Protein AF-A0A9P8EX86-F1 (afdb_monomer)

Nearest PDB structures (foldseek):
  3ogm-assembly8_H  TM=5.267E-01  e=5.236E-03  Arabidopsis thaliana
  1qhe-assembly1_A  TM=4.592E-01  e=4.099E+00  Nostoc sp. PCC 7119
  3kxk-assembly1_B  TM=4.222E-01  e=5.838E+00  Saccharolobus solfataricus

Organism: Aureobasidium melanogenum (NCBI:txid46634)

Sequence (356 aa):
MVIAAENRQVTELRRMKGQMQWFMDMLEEQIDFEQSEEPLGLLKEAFHCLKRSKRSVVIAAQSLHVPYAPIGLRKAFDGCEEQPHEVLTEPDMPSVLQLLLDAASSSGCVVQRIEIGVSDASWPSSPQSWLVESIQQERRPSSMHAEEVHLNLQWHAISGHANKLAAQWLPLIIESTTRSLKRFSLSSDCDPDGFRGHLLDNVSFSDWYEGLEEISLARLCLREQQLHHFLKVHRTSLKRLNLTEMTIVGDWDRLISWISRNFELEQFTFERGYVPSNPGWNAKIYRARAWYTTGFQFHSKDEMSQDIELFINSQTAARQAEEKRKRKEIEQQEKDRSSRRSSRLSRTEGRKHYQQ

Secondary structure (DSSP, 8-state):
------HHHHHHHHHHHHHHHHHHHHHHHHHHHHHSSHHHHHHHHHHHHHHHTT--EEEEEE----SSPPTTGGGT-TT-SS-HHHHSPPP-HHHHHHHHHHHHHHHTPPEEEEEEE-----SS----HHHHHHHTSS-------EEEEEEEE----SS-B--HHHHHHHHHHHHHS-S--SEEEEEE---GGG-BS-TTTT---TTS-SS-SEEEEES-EEEHHHHHHHHHHTTTT--EEEEESEEEES-HHHHHHHHHHH---SEEEE--EEEEPPPPTT-S---EEEEESS-EEESSHHHHHHHHHHHHHHHHHHHHHHHHHHHHHHHHHHHHHHHHHHHHHHHHHHHHTT--

Solvent-accessible surface area (backbone atoms only — not comparable to full-atom values): 19547 Å² total; per-residue (Å²): 138,81,82,72,71,53,67,64,60,60,50,50,52,52,50,50,52,52,52,52,50,54,51,51,54,52,50,50,52,49,50,53,45,69,75,41,68,57,61,51,51,54,44,25,51,51,31,39,57,44,38,74,68,74,49,70,40,74,50,75,48,53,70,75,88,55,100,56,72,62,95,78,54,68,75,76,47,79,86,51,94,63,56,71,74,80,78,45,76,79,75,62,58,70,58,54,44,49,49,52,50,52,17,29,44,76,43,68,36,53,35,48,32,40,38,37,35,53,57,80,84,67,79,93,56,75,82,60,68,62,64,62,60,64,60,69,74,77,78,70,58,40,93,40,67,42,46,30,44,38,37,40,39,46,46,94,56,93,70,23,67,56,44,65,63,59,46,58,46,50,61,56,52,46,52,46,40,48,42,72,27,42,31,43,32,43,34,38,60,47,51,60,66,41,31,28,65,49,49,46,81,87,50,88,63,55,80,60,60,46,63,32,29,31,43,37,41,27,28,44,38,43,44,46,68,57,56,50,49,32,51,57,70,26,40,90,41,33,29,34,41,36,40,33,51,29,32,33,55,66,57,65,69,60,50,54,55,46,50,52,76,64,41,66,28,52,28,44,37,36,44,31,34,26,29,65,41,82,53,61,102,80,52,88,51,33,41,35,40,77,65,34,88,64,56,53,73,34,72,31,48,66,54,36,63,64,46,46,62,55,50,52,51,52,43,50,51,51,53,54,52,51,54,54,48,54,51,53,52,52,54,50,52,51,52,53,52,49,54,55,49,53,58,50,52,54,53,57,53,57,56,61,68,74,74,115

Mean predicted aligned error: 13.85 Å

Foldseek 3Di:
DDPCPPVVVVVVVVVVVVLVVVVVVVVVVVVVCVPDCVLLVVLLVVLLVVVVVVDADEAEQAQDPDPDDPPPQVVSCPPPPDDSPVVDDGPLSLVVVLSNLSSNLVNVGAHAEYAYEDEPPDPPDDPPVVSLVVLPPDDAARPHDYAEYHYEHEYPPPAAAADPPCLSVVVSNLRNYDQAYQEYEYEYPGDLQRHQDFNHPPHQQQRRHALHQYYAYYDGEDELVRVVNNVVRNQPRHAYYHAYNYEYADDPLVSLVCCLVRHFHQKYKYAWYWYFDDDDPDDSGGRTDTQQPGIDMDRGSVCSVPCSVVSNVVSVVVVVVVVVVVVVVVVVVVVVVVVVVVVVVVVVVVVVVVPD

Radius of gyration: 28.78 Å; Cα contacts (8 Å, |Δi|>4): 516; chains: 1; bounding box: 66×93×86 Å

Structure (mmCIF, N/CA/C/O backbone):
data_AF-A0A9P8EX86-F1
#
_entry.id   AF-A0A9P8EX86-F1
#
loop_
_atom_site.group_PDB
_atom_site.id
_atom_site.type_symbol
_atom_site.label_atom_id
_atom_site.label_alt_id
_atom_site.label_comp_id
_atom_site.label_asym_id
_atom_site.label_entity_id
_atom_site.label_seq_id
_atom_site.pdbx_PDB_ins_code
_atom_site.Cartn_x
_atom_site.Cartn_y
_atom_site.Cartn_z
_atom_site.occupancy
_atom_site.B_iso_or_equiv
_atom_site.auth_seq_id
_atom_site.auth_comp_id
_atom_site.auth_asym_id
_atom_site.auth_atom_id
_atom_site.pdbx_PDB_model_num
ATOM 1 N N . MET A 1 1 ? 2.038 71.389 18.198 1.00 34.69 1 MET A N 1
ATOM 2 C CA . MET A 1 1 ? 2.144 70.319 17.186 1.00 34.69 1 MET A CA 1
ATOM 3 C C . MET A 1 1 ? 1.480 69.085 17.776 1.00 34.69 1 MET A C 1
ATOM 5 O O . MET A 1 1 ? 2.096 68.377 18.556 1.00 34.69 1 MET A O 1
ATOM 9 N N . VAL A 1 2 ? 0.174 68.938 17.547 1.00 34.31 2 VAL A N 1
ATOM 10 C CA . VAL A 1 2 ? -0.617 67.812 18.061 1.00 34.31 2 VAL A CA 1
ATOM 11 C C . VAL A 1 2 ? -0.500 66.714 17.018 1.00 34.31 2 VAL A C 1
ATOM 13 O O . VAL A 1 2 ? -0.991 66.879 15.905 1.00 34.31 2 VAL A O 1
ATOM 16 N N . ILE A 1 3 ? 0.218 65.642 17.343 1.00 40.91 3 ILE A N 1
ATOM 17 C CA . ILE A 1 3 ? 0.280 64.454 16.494 1.00 40.91 3 ILE A CA 1
ATOM 18 C C . ILE A 1 3 ? -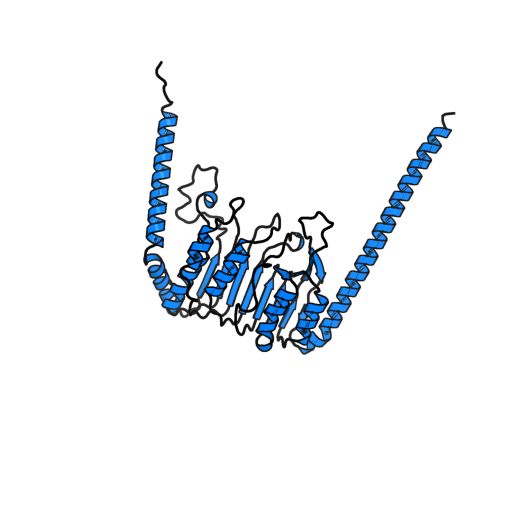1.087 63.788 16.630 1.00 40.91 3 ILE A C 1
ATOM 20 O O . ILE A 1 3 ? -1.341 63.040 17.571 1.00 40.91 3 ILE A O 1
ATOM 24 N N . ALA A 1 4 ? -2.001 64.132 15.726 1.00 44.00 4 ALA A N 1
ATOM 25 C CA . ALA A 1 4 ? -3.178 63.329 15.470 1.00 44.00 4 ALA A CA 1
ATOM 26 C C . ALA A 1 4 ? -2.675 62.011 14.873 1.00 44.00 4 ALA A C 1
ATOM 28 O O . ALA A 1 4 ? -2.553 61.882 13.659 1.00 44.00 4 ALA A O 1
ATOM 29 N N . ALA A 1 5 ? -2.321 61.050 15.730 1.00 48.50 5 ALA A N 1
ATOM 30 C CA . ALA A 1 5 ? -2.348 59.656 15.321 1.00 48.50 5 ALA A CA 1
ATOM 31 C C . ALA A 1 5 ? -3.769 59.432 14.799 1.00 48.50 5 ALA A C 1
ATOM 33 O O . ALA A 1 5 ? -4.734 59.609 15.548 1.00 48.50 5 ALA A O 1
ATOM 34 N N . GLU A 1 6 ? -3.898 59.222 13.489 1.00 54.06 6 GLU A N 1
ATOM 35 C CA . GLU A 1 6 ? -5.185 59.193 12.807 1.00 54.06 6 GLU A CA 1
ATOM 36 C C . GLU A 1 6 ? -6.117 58.254 13.575 1.00 54.06 6 GLU A C 1
ATOM 38 O O . GLU A 1 6 ? -5.803 57.081 13.762 1.00 54.06 6 GLU A O 1
ATOM 43 N N . ASN A 1 7 ? -7.263 58.763 14.047 1.00 58.16 7 ASN A N 1
ATOM 44 C CA . ASN A 1 7 ? -8.264 57.999 14.811 1.00 58.16 7 ASN A CA 1
ATOM 45 C C . ASN A 1 7 ? -8.586 56.635 14.170 1.00 58.16 7 ASN A C 1
ATOM 47 O O . ASN A 1 7 ? -8.964 55.687 14.858 1.00 58.16 7 ASN A O 1
ATOM 51 N N . ARG A 1 8 ? -8.396 56.531 12.852 1.00 55.09 8 ARG A N 1
ATOM 52 C CA . ARG A 1 8 ? -8.483 55.309 12.062 1.00 55.09 8 ARG A CA 1
ATOM 53 C C . ARG A 1 8 ? -7.494 54.223 12.512 1.00 55.09 8 ARG A C 1
ATOM 55 O O . ARG A 1 8 ? -7.943 53.120 12.795 1.00 55.09 8 ARG A O 1
ATOM 62 N N . GLN A 1 9 ? -6.214 54.546 12.705 1.00 65.44 9 GLN A N 1
ATOM 63 C CA . GLN A 1 9 ? -5.188 53.605 13.179 1.00 65.44 9 GLN A CA 1
ATOM 64 C C . GLN A 1 9 ? -5.472 53.115 14.605 1.00 65.44 9 GLN A C 1
ATOM 66 O O . GLN A 1 9 ? -5.340 51.934 14.904 1.00 65.44 9 GLN A O 1
ATOM 71 N N . VAL A 1 10 ? -5.936 54.000 15.494 1.00 71.44 10 VAL A N 1
ATOM 72 C CA . VAL A 1 10 ? -6.311 53.620 16.870 1.00 71.44 10 VAL A CA 1
ATOM 73 C C . VAL A 1 10 ? -7.548 52.715 16.884 1.00 71.44 10 VAL A C 1
ATOM 75 O O . VAL A 1 10 ? -7.641 51.795 17.697 1.00 71.44 10 VAL A O 1
ATOM 78 N N . THR A 1 11 ? -8.500 52.951 15.981 1.00 71.12 11 THR A N 1
ATOM 79 C CA . THR A 1 11 ? -9.708 52.124 15.851 1.00 71.12 11 THR A CA 1
ATOM 80 C C . THR A 1 11 ? -9.381 50.754 15.254 1.00 71.12 11 THR A C 1
ATOM 82 O O . THR A 1 11 ? -9.882 49.742 15.743 1.00 71.12 11 THR A O 1
ATOM 85 N N . GLU A 1 12 ? -8.488 50.701 14.265 1.00 65.06 12 GLU A N 1
ATOM 86 C CA . GLU A 1 12 ? -7.967 49.455 13.691 1.00 65.06 12 GLU A CA 1
ATOM 87 C C . GLU A 1 12 ? -7.188 48.637 14.730 1.00 65.06 12 GLU A C 1
ATOM 89 O O . GLU A 1 12 ? -7.462 47.449 14.889 1.00 65.06 12 GLU A O 1
ATOM 94 N N . LEU A 1 13 ? -6.326 49.271 15.534 1.00 70.38 13 LEU A N 1
ATOM 95 C CA . LEU A 1 13 ? -5.613 48.606 16.633 1.00 70.38 13 LEU A CA 1
ATOM 96 C C . LEU A 1 13 ? -6.562 48.035 17.697 1.00 70.38 13 LEU A C 1
ATOM 98 O O . LEU A 1 13 ? -6.340 46.934 18.198 1.00 70.38 13 LEU A O 1
ATOM 102 N N . ARG A 1 14 ? -7.649 48.743 18.039 1.00 72.88 14 ARG A N 1
ATOM 103 C CA . ARG A 1 14 ? -8.674 48.203 18.952 1.00 72.88 14 ARG A CA 1
ATOM 104 C C . ARG A 1 14 ? -9.416 47.018 18.345 1.00 72.88 14 ARG A C 1
ATOM 106 O O . ARG A 1 14 ? -9.694 46.064 19.067 1.00 72.88 14 ARG A O 1
ATOM 113 N N . ARG A 1 15 ? -9.721 47.065 17.044 1.00 69.19 15 ARG A N 1
ATOM 114 C CA . ARG A 1 15 ? -10.353 45.950 16.328 1.00 69.19 15 ARG A CA 1
ATOM 115 C C . ARG A 1 15 ? -9.448 44.721 16.334 1.00 69.19 15 ARG A C 1
ATOM 117 O O . ARG A 1 15 ? -9.904 43.654 16.723 1.00 69.19 15 ARG A O 1
ATOM 124 N N . MET A 1 16 ? -8.171 44.895 15.990 1.00 62.78 16 MET A N 1
ATOM 125 C CA . MET A 1 16 ? -7.169 43.828 16.036 1.00 62.78 16 MET A CA 1
ATOM 126 C C . MET A 1 16 ? -7.043 43.232 17.438 1.00 62.78 16 MET A C 1
ATOM 128 O O . MET A 1 16 ? -7.088 42.018 17.582 1.00 62.78 16 MET A O 1
ATOM 132 N N . LYS A 1 17 ? -6.972 44.067 18.485 1.00 70.25 17 LYS A N 1
ATOM 133 C CA . LYS A 1 17 ? -6.947 43.583 19.874 1.00 70.25 17 LYS A CA 1
ATOM 134 C C . LYS A 1 17 ? -8.180 42.736 20.210 1.00 70.25 17 LYS A C 1
ATOM 136 O O . LYS A 1 17 ? -8.041 41.706 20.856 1.00 70.25 17 LYS A O 1
ATOM 141 N N . GLY A 1 18 ? -9.370 43.161 19.782 1.00 68.69 18 GLY A N 1
ATOM 142 C CA . GLY A 1 18 ? -10.602 42.393 19.983 1.00 68.69 18 GLY A CA 1
ATOM 143 C C . GLY A 1 18 ? -10.590 41.046 19.255 1.00 68.69 18 GLY A C 1
ATOM 144 O O . GLY A 1 18 ? -10.994 40.045 19.832 1.00 68.69 18 GLY A O 1
ATOM 145 N N . GLN A 1 19 ? -10.074 41.009 18.024 1.00 62.56 19 GLN A N 1
ATOM 146 C CA . GLN A 1 19 ? -9.916 39.771 17.253 1.00 62.56 19 GLN A CA 1
ATOM 147 C C . GLN A 1 19 ? -8.898 38.821 17.897 1.00 62.56 19 GLN A C 1
ATOM 149 O O . GLN A 1 19 ? -9.169 37.631 18.003 1.00 62.56 19 GLN A O 1
ATOM 154 N N . MET A 1 20 ? -7.765 39.347 18.375 1.00 66.31 20 MET A N 1
ATOM 155 C CA . MET A 1 20 ? -6.757 38.555 19.087 1.00 66.31 20 MET A CA 1
ATOM 156 C C . MET A 1 20 ? -7.309 37.984 20.392 1.00 66.31 20 MET A C 1
ATOM 158 O O . MET A 1 20 ? -7.093 36.812 20.660 1.00 66.31 20 MET A O 1
ATOM 162 N N . GLN A 1 21 ? -8.042 38.779 21.181 1.00 69.31 21 GLN A N 1
ATOM 163 C CA . GLN A 1 21 ? -8.649 38.285 22.420 1.00 69.31 21 GLN A CA 1
ATOM 164 C C . GLN A 1 21 ? -9.650 37.165 22.136 1.00 69.31 21 GLN A C 1
ATOM 166 O O . GLN A 1 21 ? -9.554 36.111 22.739 1.00 69.31 21 GLN A O 1
ATOM 171 N N . TRP A 1 22 ? -10.545 37.354 21.165 1.00 69.12 22 TRP A N 1
ATOM 172 C CA . TRP A 1 22 ? -11.502 36.317 20.782 1.00 69.12 22 TRP A CA 1
ATOM 173 C C . TRP A 1 22 ? -10.816 35.027 20.301 1.00 69.12 22 TRP A C 1
ATOM 175 O O . TRP A 1 22 ? -11.281 33.932 20.601 1.00 69.12 22 TRP A O 1
ATOM 185 N N . PHE A 1 23 ? -9.703 35.145 19.570 1.00 62.38 23 PHE A N 1
ATOM 186 C CA . PHE A 1 23 ? -8.916 33.987 19.147 1.00 62.38 23 PHE A CA 1
ATOM 187 C C . PHE A 1 23 ? -8.269 33.268 20.338 1.00 62.38 23 PHE A C 1
ATOM 189 O O . PHE A 1 23 ? -8.285 32.044 20.378 1.00 62.38 23 PHE A O 1
ATOM 196 N N . MET A 1 24 ? -7.745 34.016 21.315 1.00 68.06 24 MET A N 1
ATOM 197 C CA . MET A 1 24 ? -7.226 33.446 22.562 1.00 68.06 24 MET A CA 1
ATOM 198 C C . MET A 1 24 ? -8.323 32.727 23.347 1.00 68.06 24 MET A C 1
ATOM 200 O O . MET A 1 24 ? -8.109 31.590 23.742 1.00 68.06 24 MET A O 1
ATOM 204 N N . ASP A 1 25 ? -9.501 33.339 23.492 1.00 68.38 25 ASP A N 1
ATOM 205 C CA . ASP A 1 25 ? -10.637 32.735 24.199 1.00 68.38 25 ASP A CA 1
ATOM 206 C C . ASP A 1 25 ? -11.074 31.421 23.513 1.00 68.38 25 ASP A C 1
ATOM 208 O O . ASP A 1 25 ? -11.293 30.412 24.175 1.00 68.38 25 ASP A O 1
ATOM 212 N N . MET A 1 26 ? -11.132 31.392 22.173 1.00 67.06 26 MET A N 1
ATOM 213 C CA . MET A 1 26 ? -11.416 30.163 21.415 1.00 67.06 26 MET A CA 1
ATOM 214 C C . MET A 1 26 ? -10.337 29.086 21.584 1.00 67.06 26 MET A C 1
ATOM 216 O O . MET A 1 26 ? -10.667 27.904 21.654 1.00 67.06 26 MET A O 1
ATOM 220 N N . LEU A 1 27 ? -9.056 29.467 21.600 1.00 63.19 27 LEU A N 1
ATOM 221 C CA . LEU A 1 27 ? -7.963 28.521 21.833 1.00 63.19 27 LEU A CA 1
ATOM 222 C C . LEU A 1 27 ? -8.024 27.946 23.248 1.00 63.19 27 LEU A C 1
ATOM 224 O O . LEU A 1 27 ? -7.809 26.752 23.414 1.00 63.19 27 LEU A O 1
ATOM 228 N N . GLU A 1 28 ? -8.329 28.772 24.247 1.00 69.25 28 GLU A N 1
ATOM 229 C CA . GLU A 1 28 ? -8.531 28.334 25.628 1.00 69.25 28 GLU A CA 1
ATOM 230 C C . GLU A 1 28 ? -9.708 27.356 25.724 1.00 69.25 28 GLU A C 1
ATOM 232 O O . GLU A 1 28 ? -9.526 26.263 26.247 1.00 69.25 28 GLU A O 1
ATOM 237 N N . GLU A 1 29 ? -10.864 27.668 25.123 1.00 69.38 29 GLU A N 1
ATOM 238 C CA . GLU A 1 29 ? -12.006 26.740 25.064 1.00 69.38 29 GLU A CA 1
ATOM 239 C C . GLU A 1 29 ? -11.649 25.417 24.371 1.00 69.38 29 GLU A C 1
ATOM 241 O O . GLU A 1 29 ? -12.061 24.348 24.823 1.00 69.38 29 GLU A O 1
ATOM 246 N N . GLN A 1 30 ? -10.875 25.463 23.281 1.00 64.56 30 GLN A N 1
ATOM 247 C CA . GLN A 1 30 ? -10.435 24.256 22.585 1.00 64.56 30 GLN A CA 1
ATOM 248 C C . GLN A 1 30 ? -9.471 23.428 23.443 1.00 64.56 30 GLN A C 1
ATOM 250 O O . GLN A 1 30 ? -9.631 22.211 23.518 1.00 64.56 30 GLN A O 1
ATOM 255 N N . ILE A 1 31 ? -8.508 24.066 24.110 1.00 66.00 31 ILE A N 1
ATOM 256 C CA . ILE A 1 31 ?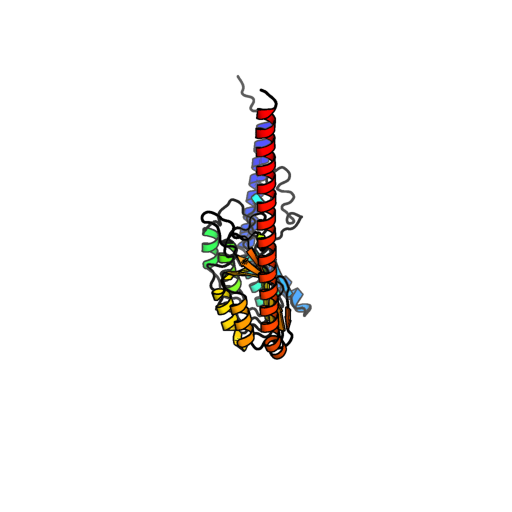 -7.569 23.397 25.018 1.00 66.00 31 ILE A CA 1
ATOM 257 C C . ILE A 1 31 ? -8.325 22.774 26.194 1.00 66.00 31 ILE A C 1
ATOM 259 O O . ILE A 1 31 ? -8.088 21.613 26.518 1.00 66.00 31 ILE A O 1
ATOM 263 N N . ASP A 1 32 ? -9.257 23.507 26.801 1.00 71.38 32 ASP A N 1
ATOM 264 C CA . ASP A 1 32 ? -10.082 23.019 27.905 1.00 71.38 32 ASP A CA 1
ATOM 265 C C . ASP A 1 32 ? -10.932 21.822 27.464 1.00 71.38 32 ASP A C 1
ATOM 267 O O . ASP A 1 32 ? -11.013 20.815 28.171 1.00 71.38 32 ASP A O 1
ATOM 271 N N . PHE A 1 33 ? -11.522 21.891 26.267 1.00 70.44 33 PHE A N 1
ATOM 272 C CA . PHE A 1 33 ? -12.285 20.789 25.693 1.00 70.44 33 PHE A CA 1
ATOM 273 C C . PHE A 1 33 ? -11.402 19.562 25.433 1.00 70.44 33 PHE A C 1
ATOM 275 O O . PHE A 1 33 ? -11.772 18.460 25.837 1.00 70.44 33 PHE A O 1
ATOM 282 N N . GLU A 1 34 ? -10.226 19.736 24.823 1.00 65.06 34 GLU A N 1
ATOM 283 C CA . GLU A 1 34 ? -9.260 18.662 24.543 1.00 65.06 34 GLU A CA 1
ATOM 284 C C . GLU A 1 34 ? -8.682 18.023 25.816 1.00 65.06 34 GLU A C 1
ATOM 286 O O . GLU A 1 34 ? -8.453 16.814 25.841 1.00 65.06 34 GLU A O 1
ATOM 291 N N . GLN A 1 35 ? -8.472 18.807 26.878 1.00 68.56 35 GLN A N 1
ATOM 292 C CA . GLN A 1 35 ? -7.986 18.322 28.176 1.00 68.56 35 GLN A CA 1
ATOM 293 C C . GLN A 1 35 ? -9.086 17.688 29.040 1.00 68.56 35 GLN A C 1
ATOM 295 O O . GLN A 1 35 ? -8.785 16.998 30.017 1.00 68.56 35 GLN A O 1
ATOM 300 N N . SER A 1 36 ? -10.358 17.912 28.709 1.00 77.56 36 SER A N 1
ATOM 301 C CA . SER A 1 36 ? -11.488 17.304 29.411 1.00 77.56 36 SER A CA 1
ATOM 302 C C . SER A 1 36 ? -11.755 15.859 28.953 1.00 77.56 36 SER A C 1
ATOM 304 O O . SER A 1 36 ? -11.333 15.424 27.885 1.00 77.56 36 SER A O 1
ATOM 306 N N . GLU A 1 37 ? -12.531 15.092 29.731 1.00 79.56 37 GLU A N 1
ATOM 307 C CA . GLU A 1 37 ? -13.037 13.777 29.286 1.00 79.56 37 GLU A CA 1
ATOM 308 C C . GLU A 1 37 ? -14.267 13.881 28.357 1.00 79.56 37 GLU A C 1
ATOM 310 O O . GLU A 1 37 ? -14.779 12.864 27.871 1.00 79.56 37 GLU A O 1
ATOM 315 N N . GLU A 1 38 ? -14.762 15.095 28.099 1.00 83.50 38 GLU A N 1
ATOM 316 C CA . GLU A 1 38 ? -15.985 15.342 27.333 1.00 83.50 38 GLU A CA 1
ATOM 317 C C . GLU A 1 38 ? -15.915 14.834 25.877 1.00 83.50 38 GLU A C 1
ATOM 319 O O . GLU A 1 38 ? -16.853 14.138 25.463 1.00 83.50 38 GLU A O 1
ATOM 324 N N . PRO A 1 39 ? -14.820 15.040 25.109 1.00 79.62 39 PRO A N 1
ATOM 325 C CA . PRO A 1 39 ? -14.703 14.526 23.744 1.00 79.62 39 PRO A CA 1
ATOM 326 C C . PRO A 1 39 ? -14.830 13.001 23.690 1.00 79.62 39 PRO A C 1
ATOM 328 O O . PRO A 1 39 ? -15.557 12.448 22.859 1.00 79.62 39 PRO A O 1
ATOM 331 N N . LEU A 1 40 ? -14.160 12.306 24.615 1.00 81.31 40 LEU A N 1
ATOM 332 C CA . LEU A 1 40 ? -14.219 10.851 24.712 1.00 81.31 40 LEU A CA 1
ATOM 333 C C . LEU A 1 40 ? -15.631 10.379 25.085 1.00 81.31 40 LEU A C 1
ATOM 335 O O . LEU A 1 40 ? -16.106 9.378 24.543 1.00 81.31 40 LEU A O 1
ATOM 339 N N . GLY A 1 41 ? -16.307 11.084 25.997 1.00 86.12 41 GLY A N 1
ATOM 340 C CA . GLY A 1 41 ? -17.688 10.803 26.395 1.00 86.12 41 GLY A CA 1
ATOM 341 C C . GLY A 1 41 ? -18.666 10.890 25.222 1.00 86.12 41 GLY A C 1
ATOM 342 O O . GLY A 1 41 ? -19.403 9.934 24.961 1.00 86.12 41 GLY A O 1
ATOM 343 N N . LEU A 1 42 ? -18.609 11.986 24.463 1.00 87.75 42 LEU A N 1
ATOM 344 C CA . LEU A 1 42 ? -19.450 12.207 23.283 1.00 87.75 42 LEU A CA 1
ATOM 345 C C . LEU A 1 42 ? -19.195 11.158 22.193 1.00 87.75 42 LEU A C 1
ATOM 347 O O . LEU A 1 42 ? -20.137 10.598 21.624 1.00 87.75 42 LEU A O 1
ATOM 351 N N . LEU A 1 43 ? -17.927 10.826 21.929 1.00 88.75 43 LEU A N 1
ATOM 352 C CA . LEU A 1 43 ? -17.578 9.789 20.957 1.00 88.75 43 LEU A CA 1
ATOM 353 C C . LEU A 1 43 ? -18.064 8.406 21.401 1.00 88.75 43 LEU A C 1
ATOM 355 O O . LEU A 1 43 ? -18.611 7.662 20.585 1.00 88.75 43 LEU A O 1
ATOM 359 N N . LYS A 1 44 ? -17.931 8.055 22.686 1.00 88.06 44 LYS A N 1
ATOM 360 C CA . LYS A 1 44 ? -18.471 6.797 23.231 1.00 88.06 44 LYS A CA 1
ATOM 361 C C . LYS A 1 44 ? -19.983 6.703 23.037 1.00 88.06 44 LYS A C 1
ATOM 363 O O . LYS A 1 44 ? -20.481 5.642 22.657 1.00 88.06 44 LYS A O 1
ATOM 368 N N . GLU A 1 45 ? -20.716 7.793 23.255 1.00 89.38 45 GLU A N 1
ATOM 369 C CA . GLU A 1 45 ? -22.160 7.829 23.020 1.00 89.38 45 GLU A CA 1
ATOM 370 C C . GLU A 1 45 ? -22.500 7.651 21.532 1.00 89.38 45 GLU A C 1
ATOM 372 O O . GLU A 1 45 ? -23.366 6.838 21.180 1.00 89.38 45 GLU A O 1
ATOM 377 N N . ALA A 1 46 ? -21.764 8.324 20.643 1.00 88.56 46 ALA A N 1
ATOM 378 C CA . ALA A 1 46 ? -21.914 8.167 19.199 1.00 88.56 46 ALA A CA 1
ATOM 379 C C . ALA A 1 46 ? -21.661 6.713 18.752 1.00 88.56 46 ALA A C 1
ATOM 381 O O . ALA A 1 46 ? -22.500 6.116 18.069 1.00 88.56 46 ALA A O 1
ATOM 382 N N . PHE A 1 47 ? -20.562 6.092 19.195 1.00 88.19 47 PHE A N 1
ATOM 383 C CA . PHE A 1 47 ? -20.260 4.687 18.897 1.00 88.19 47 PHE A CA 1
ATOM 384 C C . PHE A 1 47 ? -21.268 3.717 19.527 1.00 88.19 47 PHE A C 1
ATOM 386 O O . PHE A 1 47 ? -21.597 2.700 18.915 1.00 88.19 47 PHE A O 1
ATOM 393 N N . HIS A 1 48 ? -21.830 4.024 20.699 1.00 88.00 48 HIS A N 1
ATOM 394 C CA . HIS A 1 48 ? -22.936 3.253 21.277 1.00 88.00 48 HIS A CA 1
ATOM 395 C C . HIS A 1 48 ? -24.189 3.293 20.398 1.00 88.00 48 HIS A C 1
ATOM 397 O O . HIS A 1 48 ? -24.823 2.256 20.168 1.00 88.00 48 HIS A O 1
ATOM 403 N N . CYS A 1 49 ? -24.542 4.467 19.875 1.00 86.38 49 CYS A N 1
ATOM 404 C CA . CYS A 1 49 ? -25.646 4.615 18.931 1.00 86.38 49 CYS A CA 1
ATOM 405 C C . CYS A 1 49 ? -25.393 3.820 17.640 1.00 86.38 49 CYS A C 1
ATOM 407 O O . CYS A 1 49 ? -26.280 3.094 17.182 1.00 86.38 49 CYS A O 1
ATOM 409 N N . LEU A 1 50 ? -24.170 3.866 17.103 1.00 85.62 50 LEU A N 1
ATOM 410 C CA . LEU A 1 50 ? -23.781 3.084 15.925 1.00 85.62 50 LEU A CA 1
ATOM 411 C C . LEU A 1 50 ? -23.831 1.575 16.198 1.00 85.62 50 LEU A C 1
ATOM 413 O O . LEU A 1 50 ? -24.402 0.828 15.404 1.00 85.62 50 LEU A O 1
ATOM 417 N N . LYS A 1 51 ? -23.360 1.113 17.357 1.00 84.25 51 LYS A N 1
ATOM 418 C CA . LYS A 1 51 ? -23.449 -0.297 17.762 1.00 84.25 51 LYS A CA 1
ATOM 419 C C . LYS A 1 51 ? -24.889 -0.803 17.818 1.00 84.25 51 LYS A C 1
ATOM 421 O O . LYS A 1 51 ? -25.161 -1.918 17.373 1.00 84.25 51 LYS A O 1
ATOM 426 N N . ARG A 1 52 ? -25.836 0.003 18.322 1.00 85.19 52 ARG A N 1
ATOM 427 C CA . ARG A 1 52 ? -27.271 -0.357 18.349 1.00 85.19 52 ARG A CA 1
ATOM 428 C C . ARG A 1 52 ? -27.826 -0.631 16.950 1.00 85.19 52 ARG A C 1
ATOM 430 O O . ARG A 1 52 ? -28.727 -1.455 16.812 1.00 85.19 52 ARG A O 1
ATOM 437 N N . SER A 1 53 ? -27.255 -0.010 15.917 1.00 80.94 53 SER A N 1
ATOM 438 C CA . SER A 1 53 ? -27.625 -0.265 14.521 1.00 80.94 53 SER A CA 1
ATOM 439 C C . SER A 1 53 ? -27.109 -1.607 13.967 1.00 80.94 53 SER A C 1
ATOM 441 O O . SER A 1 53 ? -27.468 -1.973 12.849 1.00 80.94 53 SER A O 1
ATOM 443 N N . LYS A 1 54 ? -26.300 -2.359 14.739 1.00 74.56 54 LYS A N 1
ATOM 444 C CA . LYS A 1 54 ? -25.638 -3.627 14.361 1.00 74.56 54 LYS A CA 1
ATOM 445 C C . LYS A 1 54 ? -24.759 -3.538 13.108 1.00 74.56 54 LYS A C 1
ATOM 447 O O . LYS A 1 54 ? -24.478 -4.558 12.481 1.00 74.56 54 LYS A O 1
ATOM 452 N N . ARG A 1 55 ? -24.335 -2.336 12.726 1.00 74.44 55 ARG A N 1
ATOM 453 C CA . ARG A 1 55 ? -23.422 -2.121 11.602 1.00 74.44 55 ARG A CA 1
ATOM 454 C C . ARG A 1 55 ? -21.990 -2.044 12.108 1.00 74.44 55 ARG A C 1
ATOM 456 O O . ARG A 1 55 ? -21.743 -1.542 13.204 1.00 74.44 55 ARG A O 1
ATOM 463 N N . SER A 1 56 ? -21.065 -2.541 11.299 1.00 79.31 56 SER A N 1
ATOM 464 C CA . SER A 1 56 ? -19.654 -2.218 11.450 1.00 79.31 56 SER A CA 1
ATOM 465 C C . SER A 1 56 ? -19.426 -0.735 11.175 1.00 79.31 56 SER A C 1
ATOM 467 O O . SER A 1 56 ? -20.158 -0.113 10.399 1.00 79.31 56 SER A O 1
ATOM 469 N N . VAL A 1 57 ? -18.405 -0.172 11.813 1.00 82.00 57 VAL A N 1
ATOM 470 C CA . VAL A 1 57 ? -18.024 1.229 11.621 1.00 82.00 57 VAL A CA 1
ATOM 471 C C . VAL A 1 57 ? -16.701 1.304 10.873 1.00 82.00 57 VAL A C 1
ATOM 473 O O . VAL A 1 57 ? -15.832 0.439 11.019 1.00 82.00 57 VAL A O 1
ATOM 476 N N . VAL A 1 58 ? -16.580 2.342 10.051 1.00 79.12 58 VAL A N 1
ATOM 477 C CA . VAL A 1 58 ? -15.328 2.761 9.428 1.00 79.12 58 VAL A CA 1
ATOM 478 C C . VAL A 1 58 ? -14.843 3.989 10.181 1.00 79.12 58 VAL A C 1
ATOM 480 O O . VAL A 1 58 ? -15.593 4.953 10.330 1.00 79.12 58 VAL A O 1
ATOM 483 N N . ILE A 1 59 ? -13.613 3.935 10.676 1.00 77.12 59 ILE A N 1
ATOM 484 C CA . ILE A 1 59 ? -12.956 5.078 11.306 1.00 77.12 59 ILE A CA 1
ATOM 485 C C . ILE A 1 59 ? -12.056 5.702 10.254 1.00 77.12 59 ILE A C 1
ATOM 487 O O . ILE A 1 59 ? -11.154 5.037 9.760 1.00 77.12 59 ILE A O 1
ATOM 491 N N . ALA A 1 60 ? -12.297 6.962 9.913 1.00 71.75 60 ALA A N 1
ATOM 492 C CA . ALA A 1 60 ? -11.440 7.709 9.009 1.00 71.75 60 ALA A CA 1
ATOM 493 C C . ALA A 1 60 ? -10.802 8.875 9.765 1.00 71.75 60 ALA A C 1
ATOM 495 O O . ALA A 1 60 ? -11.506 9.714 10.322 1.00 71.75 60 ALA A O 1
ATOM 496 N N . ALA A 1 61 ? -9.476 8.918 9.771 1.00 67.44 61 ALA A N 1
ATOM 497 C CA . ALA A 1 61 ? -8.683 10.011 10.300 1.00 67.44 61 ALA A CA 1
ATOM 498 C C . ALA A 1 61 ? -7.839 10.552 9.141 1.00 67.44 61 ALA A C 1
ATOM 500 O O . ALA A 1 61 ? -6.785 10.014 8.818 1.00 67.44 61 ALA A O 1
ATOM 501 N N . GLN A 1 62 ? -8.313 11.606 8.479 1.00 61.50 62 GLN A N 1
ATOM 502 C CA . GLN A 1 62 ? -7.633 12.204 7.330 1.00 61.50 62 GLN A CA 1
ATOM 503 C C . GLN A 1 62 ? -7.400 13.693 7.585 1.00 61.50 62 GLN A C 1
ATOM 505 O O . GLN A 1 62 ? -8.293 14.363 8.107 1.00 61.50 62 GLN A O 1
ATOM 510 N N . SER A 1 63 ? -6.233 14.211 7.180 1.00 52.16 63 SER A N 1
ATOM 511 C CA . SER A 1 63 ? -6.062 15.658 7.015 1.00 52.16 63 SER A CA 1
ATOM 512 C C . SER A 1 63 ? -7.042 16.112 5.935 1.00 52.16 63 SER A C 1
ATOM 514 O O . SER A 1 63 ? -6.923 15.801 4.749 1.00 52.16 63 SER A O 1
ATOM 516 N N . LEU A 1 64 ? -8.121 16.718 6.402 1.00 46.78 64 LEU A N 1
ATOM 517 C CA . LEU A 1 64 ? -9.300 17.057 5.635 1.00 46.78 64 LEU A CA 1
ATOM 518 C C . LEU A 1 64 ? -8.921 18.198 4.677 1.00 46.78 64 LEU A C 1
ATOM 520 O O . LEU A 1 64 ? -8.967 19.368 5.046 1.00 46.78 64 LEU A O 1
ATOM 524 N N . HIS A 1 65 ? -8.579 17.879 3.425 1.00 43.50 65 HIS A N 1
ATOM 525 C CA . HIS A 1 65 ? -8.572 18.859 2.331 1.00 43.50 65 HIS A CA 1
ATOM 526 C C . HIS A 1 65 ? -10.027 19.183 1.955 1.00 43.50 65 HIS A C 1
ATOM 528 O O . HIS A 1 65 ? -10.516 18.891 0.863 1.00 43.50 65 HIS A O 1
ATOM 534 N N . VAL A 1 66 ? -10.785 19.711 2.918 1.00 34.50 66 VAL A N 1
ATOM 535 C CA . VAL A 1 66 ? -12.152 20.156 2.670 1.00 34.50 66 VAL A CA 1
ATOM 536 C C . VAL A 1 66 ? -12.067 21.480 1.918 1.00 34.50 66 VAL A C 1
ATOM 538 O O . VAL A 1 66 ? -11.411 22.405 2.395 1.00 34.50 66 VAL A O 1
ATOM 541 N N . PRO A 1 67 ? -12.804 21.651 0.808 1.00 33.69 67 PRO A N 1
ATOM 542 C CA . PRO A 1 67 ? -12.974 22.956 0.163 1.00 33.69 67 PRO A CA 1
ATOM 543 C C . PRO A 1 67 ? -13.734 23.975 1.040 1.00 33.69 67 PRO A C 1
ATOM 545 O O . PRO A 1 67 ? -14.021 25.087 0.598 1.00 33.69 67 PRO A O 1
ATOM 548 N N . TYR A 1 68 ? -14.085 23.607 2.276 1.00 34.75 68 TYR A N 1
ATOM 549 C CA . TYR A 1 68 ? -14.822 24.418 3.231 1.00 34.75 68 TYR A CA 1
ATOM 550 C C . TYR A 1 68 ? -14.102 24.401 4.580 1.00 34.75 68 TYR A C 1
ATOM 552 O O . TYR A 1 68 ? -13.884 23.340 5.155 1.00 34.75 68 TYR A O 1
ATOM 560 N N . ALA A 1 69 ? -13.773 25.581 5.109 1.00 35.19 69 ALA A N 1
ATOM 561 C CA . ALA A 1 69 ? -13.242 25.703 6.463 1.00 35.19 69 ALA A CA 1
ATOM 562 C C . ALA A 1 69 ? -14.177 24.999 7.473 1.00 35.19 69 ALA A C 1
ATOM 564 O O . ALA A 1 69 ? -15.403 25.122 7.325 1.00 35.19 69 ALA A O 1
ATOM 565 N N . PRO A 1 70 ? -13.638 24.300 8.492 1.00 39.19 70 PRO A N 1
ATOM 566 C CA . PRO A 1 70 ? -14.439 23.721 9.564 1.00 39.19 70 PRO A C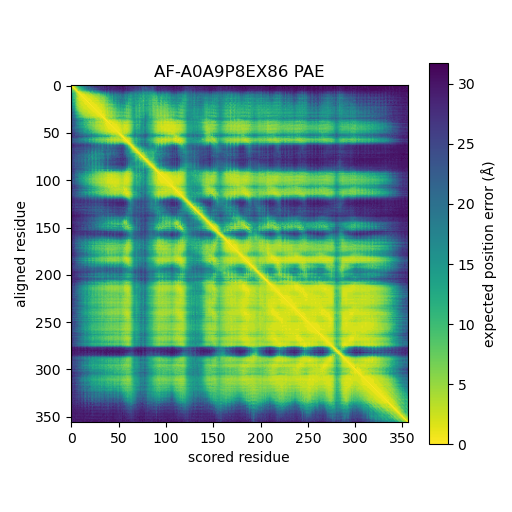A 1
ATOM 567 C C . PRO A 1 70 ? -15.443 24.736 10.124 1.00 39.19 70 PRO A C 1
ATOM 569 O O . PRO A 1 70 ? -15.171 25.941 10.211 1.00 39.19 70 PRO A O 1
ATOM 572 N N . ILE A 1 71 ? -16.635 24.250 10.474 1.00 32.72 71 ILE A N 1
ATOM 573 C CA . ILE A 1 71 ? -17.713 25.075 11.028 1.00 32.72 71 ILE A CA 1
ATOM 574 C C . ILE A 1 71 ? -17.188 25.755 12.303 1.00 32.72 71 ILE A C 1
ATOM 576 O O . ILE A 1 71 ? -16.814 25.076 13.247 1.00 32.72 71 ILE A O 1
ATOM 580 N N . GLY A 1 72 ? -17.133 27.092 12.296 1.00 34.69 72 GLY A N 1
ATOM 581 C CA . GLY A 1 72 ? -16.561 27.918 13.374 1.00 34.69 72 GLY A CA 1
ATOM 582 C C . GLY A 1 72 ? -15.436 28.846 12.901 1.00 34.69 72 GLY A C 1
ATOM 583 O O . GLY A 1 72 ? -15.401 30.014 13.275 1.00 34.69 72 GLY A O 1
ATOM 584 N N . LEU A 1 73 ? -14.597 28.393 11.965 1.00 38.03 73 LEU A N 1
ATOM 585 C CA . LEU A 1 73 ? -13.395 29.123 11.525 1.00 38.03 73 LEU A CA 1
ATOM 586 C C . LEU A 1 73 ? -13.650 30.146 10.420 1.00 38.03 73 LEU A C 1
ATOM 588 O O . LEU A 1 73 ? -12.932 31.133 10.280 1.00 38.03 73 LEU A O 1
ATOM 592 N N . ARG A 1 74 ? -14.727 29.957 9.657 1.00 35.38 74 ARG A N 1
ATOM 593 C CA . ARG A 1 74 ? -15.084 30.816 8.521 1.00 35.38 74 ARG A CA 1
ATOM 594 C C . ARG A 1 74 ? -15.365 32.276 8.909 1.00 35.38 74 ARG A C 1
ATOM 596 O O . ARG A 1 74 ? -15.263 33.143 8.057 1.00 35.38 74 ARG A O 1
ATOM 603 N N . LYS A 1 75 ? -15.718 32.555 10.172 1.00 39.47 75 LYS A N 1
ATOM 604 C CA . LYS A 1 75 ? -15.960 33.925 10.667 1.00 39.47 75 LYS A CA 1
ATOM 605 C C . LYS A 1 75 ? -14.701 34.621 11.199 1.00 39.47 75 LYS A C 1
ATOM 607 O O . LYS A 1 75 ? -14.688 35.844 11.259 1.00 39.47 75 LYS A O 1
ATOM 612 N N . ALA A 1 76 ? -13.677 33.863 11.592 1.00 42.03 76 ALA A N 1
ATOM 613 C CA . ALA A 1 76 ? -12.472 34.381 12.242 1.00 42.03 76 ALA A CA 1
ATOM 614 C C . ALA A 1 76 ? -11.533 35.112 11.270 1.00 42.03 76 ALA A C 1
ATOM 616 O O . ALA A 1 76 ? -10.908 36.106 11.631 1.00 42.03 76 ALA A O 1
ATOM 617 N N . PHE A 1 77 ? -11.462 34.616 10.033 1.00 45.31 77 PHE A N 1
ATOM 618 C CA . PHE A 1 77 ? -10.439 34.995 9.056 1.00 45.31 77 PHE A CA 1
ATOM 619 C C . PHE A 1 77 ? -10.956 35.849 7.895 1.00 45.31 77 PHE A C 1
ATOM 621 O O . PHE A 1 77 ? -10.213 36.087 6.945 1.00 45.31 77 PHE A O 1
ATOM 628 N N . ASP A 1 78 ? -12.193 36.353 7.958 1.00 41.53 78 ASP A N 1
ATOM 629 C CA . ASP A 1 78 ? -12.664 37.361 7.001 1.00 41.53 78 ASP A CA 1
ATOM 630 C C . ASP A 1 78 ? -11.808 38.640 7.158 1.00 41.53 78 ASP A C 1
ATOM 632 O O . ASP A 1 78 ? -12.049 39.482 8.026 1.00 41.53 78 ASP A O 1
ATOM 636 N N . GLY A 1 79 ? -10.763 38.758 6.331 1.00 44.25 79 GLY A N 1
ATOM 637 C CA . GLY A 1 79 ? -9.821 39.883 6.301 1.00 44.25 79 GLY A CA 1
ATOM 638 C C . GLY A 1 79 ? -8.345 39.550 6.558 1.00 44.25 79 GLY A C 1
ATOM 639 O O . GLY A 1 79 ? -7.540 40.479 6.532 1.00 44.25 79 GLY A O 1
ATOM 640 N N . CYS A 1 80 ? -7.974 38.286 6.792 1.00 40.50 80 CYS A N 1
ATOM 641 C CA . CYS A 1 80 ? -6.574 37.843 6.713 1.00 40.50 80 CYS A CA 1
ATOM 642 C C . CYS A 1 80 ? -6.244 37.443 5.267 1.00 40.50 80 CYS A C 1
ATOM 644 O O . CYS A 1 80 ? -7.010 36.709 4.647 1.00 40.50 80 CYS A O 1
ATOM 646 N N . GLU A 1 81 ? -5.131 37.946 4.720 1.00 44.16 81 GLU A N 1
ATOM 647 C CA . GLU A 1 81 ? -4.603 37.475 3.423 1.00 44.16 81 GLU A CA 1
ATOM 648 C C . GLU A 1 81 ? -4.030 36.053 3.528 1.00 44.16 81 GLU A C 1
ATOM 650 O O . GLU A 1 81 ? -4.000 35.325 2.537 1.00 44.16 81 GLU A O 1
ATOM 655 N N . GLU A 1 82 ? -3.633 35.660 4.739 1.00 43.38 82 GLU A N 1
ATOM 656 C CA . GLU A 1 82 ? -3.197 34.313 5.093 1.00 43.38 82 GLU A CA 1
ATOM 657 C C . GLU A 1 82 ? -4.404 33.385 5.238 1.00 43.38 82 GLU A C 1
ATOM 659 O O . GLU A 1 82 ? -5.447 33.743 5.803 1.00 43.38 82 GLU A O 1
ATOM 664 N N . GLN A 1 83 ? -4.291 32.186 4.674 1.00 46.31 83 GLN A N 1
ATOM 665 C CA . GLN A 1 83 ? -5.389 31.235 4.704 1.00 46.31 83 GLN A CA 1
ATOM 666 C C . GLN A 1 83 ? -5.553 30.677 6.132 1.00 46.31 83 GLN A C 1
ATOM 668 O O . GLN A 1 83 ? -4.563 30.454 6.820 1.00 46.31 83 GLN A O 1
ATOM 673 N N . PRO A 1 84 ? -6.782 30.355 6.584 1.00 42.00 84 PRO A N 1
ATOM 674 C CA . PRO A 1 84 ? -7.047 29.819 7.930 1.00 42.00 84 PRO A CA 1
ATOM 675 C C . PRO A 1 84 ? -6.183 28.612 8.336 1.00 42.00 84 PRO A C 1
ATOM 677 O O . PRO A 1 84 ? -5.981 28.367 9.522 1.00 42.00 84 PRO A O 1
ATOM 680 N N . HIS A 1 85 ? -5.696 27.854 7.349 1.00 43.88 85 HIS A N 1
ATOM 681 C CA . HIS A 1 85 ? -4.834 26.690 7.540 1.00 43.88 85 HIS A CA 1
ATOM 682 C C . HIS A 1 85 ? -3.384 27.046 7.922 1.00 43.88 85 HIS A C 1
ATOM 684 O O . HIS A 1 85 ? -2.643 26.166 8.336 1.00 43.88 85 HIS A O 1
ATOM 690 N N . GLU A 1 86 ? -2.968 28.307 7.775 1.00 41.66 86 GLU A N 1
ATOM 691 C CA . GLU A 1 86 ? -1.631 28.786 8.157 1.00 41.66 86 GLU A CA 1
ATOM 692 C C . GLU A 1 86 ? -1.575 29.170 9.648 1.00 41.66 86 GLU A C 1
ATOM 694 O O . GLU A 1 86 ? -0.507 29.143 10.256 1.00 41.66 86 GLU A O 1
ATOM 699 N N . VAL A 1 87 ? -2.729 29.485 10.254 1.00 39.97 87 VAL A N 1
ATOM 700 C CA . VAL A 1 87 ? -2.843 29.964 11.646 1.00 39.97 87 VAL A CA 1
ATOM 701 C C . VAL A 1 87 ? -3.219 28.851 12.628 1.00 39.97 87 VAL A C 1
ATOM 703 O O . VAL A 1 87 ? -2.869 28.921 13.805 1.00 39.97 87 VAL A O 1
ATOM 706 N N . LEU A 1 88 ? -3.912 27.812 12.162 1.00 45.47 88 LEU A N 1
ATOM 707 C CA . LEU A 1 88 ? -4.272 26.654 12.975 1.00 45.47 88 LEU A CA 1
ATOM 708 C C . LEU A 1 88 ? -3.407 25.473 12.573 1.00 45.47 88 LEU A C 1
ATOM 710 O O . LEU A 1 88 ? -3.387 25.073 11.411 1.00 45.47 88 LEU A O 1
ATOM 714 N N . THR A 1 89 ? -2.682 24.934 13.548 1.00 47.41 89 THR A N 1
ATOM 715 C CA . THR A 1 89 ? -1.853 23.744 13.370 1.00 47.41 89 THR A CA 1
ATOM 716 C C . THR A 1 89 ? -2.688 22.587 12.835 1.00 47.41 89 THR A C 1
ATOM 718 O O . THR A 1 89 ? -3.851 22.428 13.215 1.00 47.41 89 THR A O 1
ATOM 721 N N . GLU A 1 90 ? -2.090 21.766 11.966 1.00 49.91 90 GLU A N 1
ATOM 722 C CA . GLU A 1 90 ? -2.696 20.498 11.558 1.00 49.91 90 GLU A CA 1
ATOM 723 C C . GLU A 1 90 ? -3.135 19.714 12.810 1.00 49.91 90 GLU A C 1
ATOM 725 O O . GLU A 1 90 ? -2.393 19.691 13.799 1.00 49.91 90 GLU A O 1
ATOM 730 N N . PRO A 1 91 ? -4.334 19.098 12.804 1.00 54.72 91 PRO A N 1
ATOM 731 C CA . PRO A 1 91 ? -4.795 18.313 13.942 1.00 54.72 91 PRO A CA 1
ATOM 732 C C . PRO A 1 91 ? -3.781 17.210 14.267 1.00 54.72 91 PRO A C 1
ATOM 734 O O . PRO A 1 91 ? -3.235 16.583 13.356 1.00 54.72 91 PRO A O 1
ATOM 737 N N . ASP A 1 92 ? -3.552 16.952 15.560 1.00 63.44 92 ASP A N 1
ATOM 738 C CA . ASP A 1 92 ? -2.718 15.840 16.035 1.00 63.44 92 ASP A CA 1
ATOM 739 C C . ASP A 1 92 ? -3.392 14.509 15.667 1.00 63.44 92 ASP A C 1
ATOM 741 O O . ASP A 1 92 ? -4.152 13.915 16.438 1.00 63.44 92 ASP A O 1
ATOM 745 N N . MET A 1 93 ? -3.161 14.066 14.428 1.00 66.75 93 MET A N 1
ATOM 746 C CA . MET A 1 93 ? -3.827 12.904 13.849 1.00 66.75 93 MET A CA 1
ATOM 747 C C . MET A 1 93 ? -3.609 11.642 14.674 1.00 66.75 93 MET A C 1
ATOM 749 O O . MET A 1 93 ? -4.578 10.900 14.848 1.00 66.75 93 MET A O 1
ATOM 753 N N . PRO A 1 94 ? -2.400 11.360 15.201 1.00 66.56 94 PRO A N 1
ATOM 754 C CA . PRO A 1 94 ? -2.234 10.203 16.060 1.00 66.56 94 PRO A CA 1
ATOM 755 C C . PRO A 1 94 ? -3.074 10.262 17.351 1.00 66.56 94 PRO A C 1
ATOM 757 O O . PRO A 1 94 ? -3.611 9.229 17.751 1.00 66.56 94 PRO A O 1
ATOM 760 N N . SER A 1 95 ? -3.247 11.433 17.973 1.00 70.69 95 SER A N 1
ATOM 761 C CA . SER A 1 95 ? -4.091 11.576 19.174 1.00 70.69 95 SER A CA 1
ATOM 762 C C . SER A 1 95 ? -5.587 11.506 18.852 1.00 70.69 95 SER A C 1
ATOM 764 O O . SER A 1 95 ? -6.330 10.813 19.546 1.00 70.69 95 SER A O 1
ATOM 766 N N . VAL A 1 96 ? -6.033 12.110 17.743 1.00 75.50 96 VAL A N 1
ATOM 767 C CA . VAL A 1 96 ? -7.419 11.975 17.249 1.00 75.50 96 VAL A CA 1
ATOM 768 C C . VAL A 1 96 ? -7.743 10.518 16.914 1.00 75.50 96 VAL A C 1
ATOM 770 O O . VAL A 1 96 ? -8.807 10.012 17.276 1.00 75.50 96 VAL A O 1
ATOM 773 N N . LEU A 1 97 ? -6.822 9.818 16.246 1.00 76.00 97 LEU A N 1
ATOM 774 C CA . LEU A 1 97 ? -6.968 8.398 15.946 1.00 76.00 97 LEU A CA 1
ATOM 775 C C . LEU A 1 97 ? -7.090 7.585 17.237 1.00 76.00 97 LEU A C 1
ATOM 777 O O . LEU A 1 97 ? -8.022 6.795 17.355 1.00 76.00 97 LEU A O 1
ATOM 781 N N . GLN A 1 98 ? -6.200 7.801 18.208 1.00 76.12 98 GLN A N 1
ATOM 782 C CA . GLN A 1 98 ? -6.246 7.106 19.495 1.00 76.12 98 GLN A CA 1
ATOM 783 C C . GLN A 1 98 ? -7.590 7.325 20.203 1.00 76.12 98 GLN A C 1
ATOM 785 O O . GLN A 1 98 ? -8.227 6.358 20.615 1.00 76.12 98 GLN A O 1
ATOM 790 N N . LEU A 1 99 ? -8.076 8.567 20.246 1.00 80.00 99 LEU A N 1
ATOM 791 C CA . LEU A 1 99 ? -9.365 8.912 20.842 1.00 80.00 99 LEU A CA 1
ATOM 792 C C . LEU A 1 99 ? -10.534 8.162 20.174 1.00 80.00 99 LEU A C 1
ATOM 794 O O . LEU 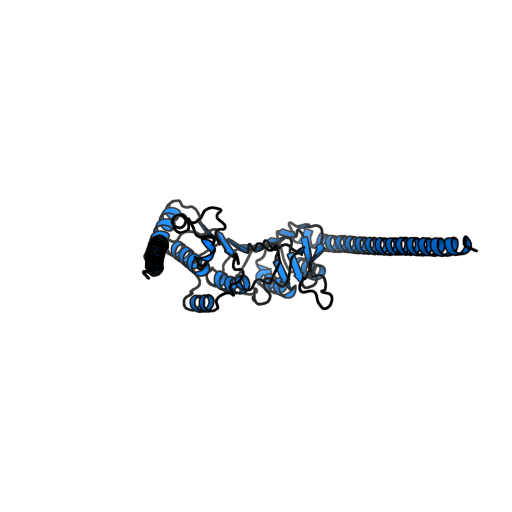A 1 99 ? -11.404 7.616 20.857 1.00 80.00 99 LEU A O 1
ATOM 798 N N . LEU A 1 100 ? -10.544 8.090 18.837 1.00 84.00 100 LEU A N 1
ATOM 799 C CA . LEU A 1 100 ? -11.552 7.349 18.071 1.00 84.00 100 LEU A CA 1
ATOM 800 C C . LEU A 1 100 ? -11.483 5.840 18.343 1.00 84.00 100 LEU A C 1
ATOM 802 O O . LEU A 1 100 ? -12.524 5.200 18.517 1.00 84.00 100 LEU A O 1
ATOM 806 N N . LEU A 1 101 ? -10.273 5.275 18.403 1.00 82.25 101 LEU A N 1
ATOM 807 C CA . LEU A 1 101 ? -10.046 3.859 18.697 1.00 82.25 101 LEU A CA 1
ATOM 808 C C . LEU A 1 101 ? -10.483 3.504 20.124 1.00 82.25 101 LEU A C 1
ATOM 810 O O . LEU A 1 101 ? -11.184 2.509 20.323 1.00 82.25 101 LEU A O 1
ATOM 814 N N . ASP A 1 102 ? -10.149 4.337 21.108 1.00 82.81 102 ASP A N 1
ATOM 815 C CA . ASP A 1 102 ? -10.523 4.137 22.510 1.00 82.81 102 ASP A CA 1
ATOM 816 C C . ASP A 1 102 ? -12.035 4.249 22.716 1.00 82.81 102 ASP A C 1
ATOM 818 O O . ASP A 1 102 ? -12.632 3.443 23.442 1.00 82.81 102 ASP A O 1
ATOM 822 N N . ALA A 1 103 ? -12.686 5.195 22.035 1.00 86.12 103 ALA A N 1
ATOM 823 C CA . ALA A 1 103 ? -14.137 5.338 22.056 1.00 86.12 103 ALA A CA 1
ATOM 824 C C . ALA A 1 103 ? -14.847 4.129 21.422 1.00 86.12 103 ALA A C 1
ATOM 826 O O . ALA A 1 103 ? -15.815 3.607 21.993 1.00 86.12 103 ALA A O 1
ATOM 827 N N . ALA A 1 104 ? -14.355 3.650 20.275 1.00 84.94 104 ALA A N 1
ATOM 828 C CA . ALA A 1 104 ? -14.901 2.485 19.583 1.00 84.94 104 ALA A CA 1
ATOM 829 C C . ALA A 1 104 ? -14.725 1.198 20.403 1.00 84.94 104 ALA A C 1
ATOM 831 O O . ALA A 1 104 ? -15.693 0.449 20.594 1.00 84.94 104 ALA A O 1
ATOM 832 N N . SER A 1 105 ? -13.519 0.988 20.943 1.00 83.62 105 SER A N 1
ATOM 833 C CA . SER A 1 105 ? -13.167 -0.149 21.798 1.00 83.62 105 SER A CA 1
ATOM 834 C C . SER A 1 105 ? -14.013 -0.173 23.071 1.00 83.62 105 SER A C 1
ATOM 836 O O . SER A 1 105 ? -14.709 -1.155 23.338 1.00 83.62 105 SER A O 1
ATOM 838 N N . SER A 1 106 ? -14.073 0.947 23.801 1.00 84.50 106 SER A N 1
ATOM 839 C CA . SER A 1 106 ? -14.877 1.077 25.028 1.00 84.50 106 SER A CA 1
ATOM 840 C C . SER A 1 106 ? -16.371 0.860 24.781 1.00 84.50 106 SER A C 1
ATOM 842 O O . SER A 1 106 ? -17.096 0.381 25.652 1.00 84.50 106 SER A O 1
ATOM 844 N N . SER A 1 107 ? -16.849 1.201 23.584 1.00 84.38 107 SER A N 1
ATOM 845 C CA . SER A 1 107 ? -18.245 0.987 23.200 1.00 84.38 107 SER A CA 1
ATOM 846 C C . SER A 1 107 ? -18.541 -0.462 22.803 1.00 84.38 107 SER A C 1
ATOM 848 O O . SER A 1 107 ? -19.707 -0.863 22.709 1.00 84.38 107 SER A O 1
ATOM 850 N N . GLY A 1 108 ? -17.512 -1.281 22.574 1.00 81.62 108 GLY A N 1
ATOM 851 C CA . GLY A 1 108 ? -17.631 -2.618 21.997 1.00 81.62 108 GLY A CA 1
ATOM 852 C C . GLY A 1 108 ? -18.222 -2.579 20.588 1.00 81.62 108 GLY A C 1
ATOM 853 O O . GLY A 1 108 ? -19.027 -3.444 20.236 1.00 81.62 108 GLY A O 1
ATOM 854 N N . CYS A 1 109 ? -17.922 -1.520 19.834 1.00 83.06 109 CYS A N 1
ATOM 855 C CA . CYS A 1 109 ? -18.312 -1.400 18.440 1.00 83.06 109 CYS A CA 1
ATOM 856 C C . CYS A 1 109 ? -17.342 -2.211 17.572 1.00 83.06 109 CYS A C 1
ATOM 858 O O . CYS A 1 109 ? -16.141 -2.220 17.824 1.00 83.06 109 CYS A O 1
ATOM 860 N N . VAL A 1 110 ? -17.853 -2.888 16.542 1.00 81.69 110 VAL A N 1
ATOM 861 C CA . VAL A 1 110 ? -16.999 -3.611 15.592 1.00 81.69 110 VAL A CA 1
ATOM 862 C C . VAL A 1 110 ? -16.495 -2.621 14.552 1.00 81.69 110 VAL A C 1
ATOM 864 O O . VAL A 1 110 ? -17.294 -2.033 13.817 1.00 81.69 110 VAL A O 1
ATOM 867 N N . VAL A 1 111 ? -15.180 -2.442 14.483 1.00 80.06 111 VAL A N 1
ATOM 868 C CA . VAL A 1 111 ? -14.549 -1.610 13.459 1.00 80.06 111 VAL A CA 1
ATOM 869 C C . VAL A 1 111 ? -14.116 -2.505 12.314 1.00 80.06 111 VAL A C 1
ATOM 871 O O . VAL A 1 111 ? -13.301 -3.405 12.472 1.00 80.06 111 VAL A O 1
ATOM 874 N N . GLN A 1 112 ? -14.696 -2.278 11.142 1.00 79.50 112 GLN A N 1
ATOM 875 C CA . GLN A 1 112 ? -14.352 -3.059 9.957 1.00 79.50 112 GLN A CA 1
ATOM 876 C C . GLN A 1 112 ? -13.102 -2.508 9.281 1.00 79.50 112 GLN A C 1
ATOM 878 O O . GLN A 1 112 ? -12.271 -3.285 8.812 1.00 79.50 112 GLN A O 1
ATOM 883 N N . ARG A 1 113 ? -12.976 -1.178 9.238 1.00 77.88 113 ARG A N 1
ATOM 884 C CA . ARG A 1 113 ? -11.911 -0.498 8.510 1.00 77.88 113 ARG A CA 1
ATOM 885 C C . ARG A 1 113 ? -11.425 0.742 9.247 1.00 77.88 113 ARG A C 1
ATOM 887 O O . ARG A 1 113 ? -12.237 1.485 9.799 1.00 77.88 113 ARG A O 1
ATOM 894 N N . ILE A 1 114 ? -10.117 0.963 9.209 1.00 77.50 114 ILE A N 1
ATOM 895 C CA . ILE A 1 114 ? -9.477 2.211 9.626 1.00 77.50 114 ILE A CA 1
ATOM 896 C C . ILE A 1 114 ? -8.841 2.835 8.385 1.00 77.50 114 ILE A C 1
ATOM 898 O O . ILE A 1 114 ? -8.068 2.166 7.709 1.00 77.50 114 ILE A O 1
ATOM 902 N N . GLU A 1 115 ? -9.170 4.085 8.078 1.00 74.31 115 GLU A N 1
ATOM 903 C CA . GLU A 1 115 ? -8.619 4.846 6.957 1.00 74.31 115 GLU A CA 1
ATOM 904 C C . GLU A 1 115 ? -7.818 6.030 7.492 1.00 74.31 115 GLU A C 1
ATOM 906 O O . GLU A 1 115 ? -8.372 6.889 8.176 1.00 74.31 115 GLU A O 1
ATOM 911 N N . ILE A 1 116 ? -6.522 6.094 7.192 1.00 71.44 116 ILE A N 1
ATOM 912 C CA . ILE A 1 116 ? -5.649 7.158 7.698 1.00 71.44 116 ILE A CA 1
ATOM 913 C C . ILE A 1 116 ? -5.026 7.920 6.542 1.00 71.44 116 ILE A C 1
ATOM 915 O O . ILE A 1 116 ? -4.348 7.333 5.701 1.00 71.44 116 ILE A O 1
ATOM 919 N N . GLY A 1 117 ? -5.277 9.228 6.529 1.00 64.94 117 GLY A N 1
ATOM 920 C CA . GLY A 1 117 ? -4.754 10.189 5.570 1.00 64.94 117 GLY A CA 1
ATOM 921 C C . GLY A 1 117 ? -3.678 11.056 6.205 1.00 64.94 117 GLY A C 1
ATOM 922 O O . GLY A 1 117 ? -4.009 11.903 7.033 1.00 64.94 117 GLY A O 1
ATOM 923 N N . VAL A 1 118 ? -2.416 10.875 5.809 1.00 60.91 118 VAL A N 1
ATOM 924 C CA . VAL A 1 118 ? -1.308 11.739 6.250 1.00 60.91 118 VAL A CA 1
ATOM 925 C C . VAL A 1 118 ? -0.904 12.640 5.090 1.00 60.91 118 VAL A C 1
ATOM 927 O O . VAL A 1 118 ? -0.303 12.164 4.128 1.00 60.91 118 VAL A O 1
ATOM 930 N N . SER A 1 119 ? -1.250 13.922 5.202 1.00 54.19 119 SER A N 1
ATOM 931 C CA . SER A 1 119 ? -0.717 14.991 4.358 1.00 54.19 119 SER A CA 1
ATOM 932 C C . SER A 1 119 ? 0.409 15.671 5.120 1.00 54.19 119 SER A C 1
ATOM 934 O O . SER A 1 119 ? 0.300 15.854 6.324 1.00 54.19 119 SER A O 1
ATOM 936 N N . ASP A 1 120 ? 1.474 16.049 4.428 1.00 49.84 120 ASP A N 1
ATOM 937 C CA . ASP A 1 120 ? 2.438 17.017 4.943 1.00 49.84 120 ASP A CA 1
ATOM 938 C C . ASP A 1 120 ? 2.204 18.287 4.126 1.00 49.84 120 ASP A C 1
ATOM 940 O O . ASP A 1 120 ? 2.771 18.493 3.051 1.00 49.84 120 ASP A O 1
ATOM 944 N N . ALA A 1 121 ? 1.224 19.080 4.575 1.00 43.75 121 ALA A N 1
ATOM 945 C CA . ALA A 1 121 ? 0.904 20.354 3.940 1.00 43.75 121 ALA A CA 1
ATOM 946 C C . ALA A 1 121 ? 1.916 21.450 4.326 1.00 43.75 121 ALA A C 1
ATOM 948 O O . ALA A 1 121 ? 1.813 22.583 3.854 1.00 43.75 121 ALA A O 1
ATOM 949 N N . SER A 1 122 ? 2.908 21.136 5.168 1.00 41.03 122 SER A N 1
ATOM 950 C CA . SER A 1 122 ? 3.787 22.131 5.768 1.00 41.03 122 SER A CA 1
ATOM 951 C C . SER A 1 122 ? 5.014 22.430 4.896 1.00 41.03 122 SER A C 1
ATOM 953 O O . SER A 1 122 ? 6.062 21.789 4.943 1.00 41.03 122 SER A O 1
ATOM 955 N N . TRP A 1 123 ? 4.907 23.488 4.096 1.00 32.12 123 TRP A N 1
ATOM 956 C CA . TRP A 1 123 ? 6.058 24.239 3.589 1.00 32.12 123 TRP A CA 1
ATOM 957 C C . TRP A 1 123 ? 5.949 25.696 4.075 1.00 32.12 123 TRP A C 1
ATOM 959 O O . TRP A 1 123 ? 4.926 26.306 3.785 1.00 32.12 123 TRP A O 1
ATOM 969 N N . PRO A 1 124 ? 6.966 26.315 4.722 1.00 40.38 124 PRO A N 1
ATOM 970 C CA . PRO A 1 124 ? 8.231 25.798 5.232 1.00 40.38 124 PRO A CA 1
ATOM 971 C C . PRO A 1 124 ? 8.294 25.934 6.764 1.00 40.38 124 PRO A C 1
ATOM 973 O O . PRO A 1 124 ? 8.884 26.871 7.299 1.00 40.38 124 PRO A O 1
ATOM 976 N N . SER A 1 125 ? 7.754 24.973 7.495 1.00 35.16 125 SER A N 1
ATOM 977 C CA . SER A 1 125 ? 8.052 24.825 8.917 1.00 35.16 125 SER A CA 1
ATOM 978 C C . SER A 1 125 ? 8.448 23.379 9.117 1.00 35.16 125 SER A C 1
ATOM 980 O O . SER A 1 125 ? 7.659 22.462 8.944 1.00 35.16 125 SER A O 1
ATOM 982 N N . SER A 1 126 ? 9.731 23.173 9.410 1.00 35.62 126 SER A N 1
ATOM 983 C CA . SER A 1 126 ? 10.248 21.890 9.877 1.00 35.62 126 SER A CA 1
ATOM 984 C C . SER A 1 126 ? 9.271 21.257 10.874 1.00 35.62 126 SER A C 1
ATOM 986 O O . SER A 1 126 ? 8.806 22.002 11.744 1.00 35.62 126 SER A O 1
ATOM 988 N N . PRO A 1 127 ? 9.033 19.930 10.818 1.00 40.38 127 PRO A N 1
ATOM 989 C CA . PRO A 1 127 ? 8.308 19.218 11.862 1.00 40.38 127 PRO A CA 1
ATOM 990 C C . PRO A 1 127 ? 8.878 19.652 13.202 1.00 40.38 127 PRO A C 1
ATOM 992 O O . PRO A 1 127 ? 10.072 19.450 13.457 1.00 40.38 127 PRO A O 1
ATOM 995 N N . GLN A 1 128 ? 8.087 20.358 14.004 1.00 40.09 128 GLN A N 1
ATOM 996 C CA . GLN A 1 128 ? 8.601 20.852 15.264 1.00 40.09 128 GLN A CA 1
ATOM 997 C C . GLN A 1 128 ? 8.792 19.623 16.160 1.00 40.09 128 GLN A C 1
ATOM 999 O O . GLN A 1 128 ? 7.844 18.900 16.452 1.00 40.09 128 GLN A O 1
ATOM 1004 N N . SER A 1 129 ? 10.044 19.329 16.519 1.00 32.69 129 SER A N 1
ATOM 1005 C CA . SER A 1 129 ? 10.451 18.068 17.156 1.00 32.69 129 SER A CA 1
ATOM 1006 C C . SER A 1 129 ? 9.724 17.766 18.469 1.00 32.69 129 SER A C 1
ATOM 1008 O O . SER A 1 129 ? 9.651 16.606 18.862 1.00 32.69 129 SER A O 1
ATOM 1010 N N . TRP A 1 130 ? 9.155 18.784 19.119 1.00 34.44 130 TRP A N 1
ATOM 1011 C CA . TRP A 1 130 ? 8.399 18.646 20.362 1.00 34.44 130 TRP A CA 1
ATOM 1012 C C . TRP A 1 130 ? 7.063 17.905 20.186 1.00 34.44 130 TRP A C 1
ATOM 1014 O O . TRP A 1 130 ? 6.658 17.201 21.103 1.00 34.44 130 TRP A O 1
ATOM 1024 N N . LEU A 1 131 ? 6.423 17.963 19.008 1.00 36.22 131 LEU A N 1
ATOM 1025 C CA . LEU A 1 131 ? 5.182 17.219 18.727 1.00 36.22 131 LEU A CA 1
ATOM 1026 C C . LEU A 1 131 ? 5.413 15.699 18.803 1.00 36.22 131 LEU A C 1
ATOM 1028 O O . LEU A 1 131 ? 4.580 14.958 19.311 1.00 36.22 131 LEU A O 1
ATOM 1032 N N . VAL A 1 132 ? 6.587 15.231 18.366 1.00 34.06 132 VAL A N 1
ATOM 1033 C CA . VAL A 1 132 ? 6.978 13.811 18.410 1.00 34.06 132 VAL A CA 1
ATOM 1034 C C . VAL A 1 132 ? 7.293 13.353 19.839 1.00 34.06 132 VAL A C 1
ATOM 1036 O O . VAL A 1 132 ? 7.000 12.213 20.194 1.00 34.06 132 VAL A O 1
ATOM 1039 N N . GLU A 1 133 ? 7.861 14.230 20.670 1.00 29.98 133 GLU A N 1
ATOM 1040 C CA . GLU A 1 133 ? 8.201 13.926 22.067 1.00 29.98 133 GLU A CA 1
ATOM 1041 C C . GLU A 1 133 ? 6.955 13.831 22.961 1.00 29.98 133 GLU A C 1
ATOM 1043 O O . GLU A 1 133 ? 6.890 12.945 23.814 1.00 29.98 133 GLU A O 1
ATOM 1048 N N . SER A 1 134 ? 5.934 14.663 22.723 1.00 31.36 134 SER A N 1
ATOM 1049 C CA . SER A 1 134 ? 4.639 14.579 23.419 1.00 31.36 134 SER A CA 1
ATOM 1050 C C . SER A 1 134 ? 3.877 13.290 23.087 1.00 31.36 134 SER A C 1
ATOM 1052 O O . SER A 1 134 ? 3.244 12.695 23.955 1.00 31.36 134 SER A O 1
ATOM 1054 N N . ILE A 1 135 ? 3.993 12.810 21.846 1.00 34.59 135 ILE A N 1
ATOM 1055 C CA . ILE A 1 135 ? 3.316 11.603 21.353 1.00 34.59 135 ILE A CA 1
ATOM 1056 C C . ILE A 1 135 ? 3.853 10.308 21.999 1.00 34.59 135 ILE A C 1
ATOM 1058 O O . ILE A 1 135 ? 3.105 9.344 22.174 1.00 34.59 135 ILE A O 1
ATOM 1062 N N . GLN A 1 136 ? 5.134 10.263 22.375 1.00 36.31 136 GLN A N 1
ATOM 1063 C CA . GLN A 1 136 ? 5.756 9.052 22.928 1.00 36.31 136 GLN A CA 1
ATOM 1064 C C . GLN A 1 136 ? 5.345 8.737 24.375 1.00 36.31 136 GLN A C 1
ATOM 1066 O O . GLN A 1 136 ? 5.560 7.611 24.824 1.00 36.31 136 GLN A O 1
ATOM 1071 N N . GLN A 1 137 ? 4.789 9.697 25.123 1.00 35.56 137 GLN A N 1
ATOM 1072 C CA . GLN A 1 137 ? 4.679 9.548 26.578 1.00 35.56 137 GLN A CA 1
ATOM 1073 C C . GLN A 1 137 ? 3.483 8.719 27.063 1.00 35.56 137 GLN A C 1
ATOM 1075 O O . GLN A 1 137 ? 3.561 8.171 28.160 1.00 35.56 137 GLN A O 1
ATOM 1080 N N . GLU A 1 138 ? 2.430 8.517 26.267 1.00 37.84 138 GLU A N 1
ATOM 1081 C CA . GLU A 1 138 ? 1.249 7.773 26.730 1.00 37.84 138 GLU A CA 1
ATOM 1082 C C . GLU A 1 138 ? 0.565 6.990 25.611 1.00 37.84 138 GLU A C 1
ATOM 1084 O O . GLU A 1 138 ? -0.486 7.388 25.118 1.00 37.84 138 GLU A O 1
ATOM 1089 N N . ARG A 1 139 ? 1.124 5.850 25.181 1.00 45.62 139 ARG A N 1
ATOM 1090 C CA . ARG A 1 139 ? 0.399 4.971 24.248 1.00 45.62 139 ARG A CA 1
ATOM 1091 C C . ARG A 1 139 ? 0.440 3.518 24.663 1.00 45.62 139 ARG A C 1
ATOM 1093 O O . ARG A 1 139 ? 1.492 2.900 24.802 1.00 45.62 139 ARG A O 1
ATOM 1100 N N . ARG A 1 140 ? -0.757 2.972 24.872 1.00 46.25 140 ARG A N 1
ATOM 1101 C CA . ARG A 1 140 ? -0.999 1.536 24.968 1.00 46.25 140 ARG A CA 1
ATOM 1102 C C . ARG A 1 140 ? -1.657 1.112 23.658 1.00 46.25 140 ARG A C 1
ATOM 1104 O O . ARG A 1 140 ? -2.586 1.797 23.232 1.00 46.25 140 ARG A O 1
ATOM 1111 N N . PRO A 1 141 ? -1.213 0.011 23.032 1.00 49.59 141 PRO A N 1
ATOM 1112 C CA . PRO A 1 141 ? -1.885 -0.516 21.854 1.00 49.59 141 PRO A CA 1
ATOM 1113 C C . PRO A 1 141 ? -3.367 -0.720 22.163 1.00 49.59 141 PRO A C 1
ATOM 1115 O O . PRO A 1 141 ? -3.716 -1.315 23.190 1.00 49.59 141 PRO A O 1
ATOM 1118 N N . SER A 1 142 ? -4.241 -0.208 21.294 1.00 52.28 142 SER A N 1
ATOM 1119 C CA . SER A 1 142 ? -5.671 -0.429 21.463 1.00 52.28 142 SER A CA 1
ATOM 1120 C C . SER A 1 142 ? -5.966 -1.923 21.288 1.00 52.28 142 SER A C 1
ATOM 1122 O O . SER A 1 142 ? -5.463 -2.589 20.381 1.00 52.28 142 SER A O 1
ATOM 1124 N N . SER A 1 143 ? -6.809 -2.483 22.154 1.00 52.28 143 SER A N 1
ATOM 1125 C CA . SER A 1 143 ? -7.272 -3.876 22.060 1.00 52.28 143 SER A CA 1
ATOM 1126 C C . SER A 1 143 ? -8.300 -4.093 20.938 1.00 52.28 143 SER A C 1
ATOM 1128 O O . SER A 1 143 ? -9.065 -5.057 20.961 1.00 52.28 143 SER A O 1
ATOM 1130 N N . MET A 1 144 ? -8.374 -3.177 19.971 1.00 62.28 144 MET A N 1
ATOM 1131 C CA . MET A 1 144 ? -9.472 -3.107 19.022 1.00 62.28 144 MET A CA 1
ATOM 1132 C C . MET A 1 144 ? -9.255 -4.056 17.843 1.00 62.28 144 MET A C 1
ATOM 1134 O O . MET A 1 144 ? -8.242 -3.986 17.160 1.00 62.28 144 MET A O 1
ATOM 1138 N N . HIS A 1 145 ? -10.235 -4.906 17.541 1.00 59.31 145 HIS A N 1
ATOM 1139 C CA . HIS A 1 145 ? -10.209 -5.724 16.331 1.00 59.31 145 HIS A CA 1
ATOM 1140 C C . HIS A 1 145 ? -10.624 -4.887 15.112 1.00 59.31 145 HIS A C 1
ATOM 1142 O O . HIS A 1 145 ? -11.797 -4.544 14.979 1.00 59.31 145 HIS A O 1
ATOM 1148 N N . ALA A 1 146 ? -9.667 -4.574 14.235 1.00 65.19 146 ALA A N 1
ATOM 1149 C CA . ALA A 1 146 ? -9.914 -4.081 12.880 1.00 65.19 146 ALA A CA 1
ATOM 1150 C C . ALA A 1 146 ? -9.573 -5.187 11.872 1.00 65.19 146 ALA A C 1
ATOM 1152 O O . ALA A 1 146 ? -8.608 -5.918 12.066 1.00 65.19 146 ALA A O 1
ATOM 1153 N N . GLU A 1 147 ? -10.353 -5.348 10.801 1.00 63.84 147 GLU A N 1
ATOM 1154 C CA . GLU A 1 147 ? -10.019 -6.332 9.755 1.00 63.84 147 GLU A CA 1
ATOM 1155 C C . GLU A 1 147 ? -9.164 -5.733 8.634 1.00 63.84 147 GLU A C 1
ATOM 1157 O O . GLU A 1 147 ? -8.416 -6.462 7.978 1.00 63.84 147 GLU A O 1
ATOM 1162 N N . GLU A 1 148 ? -9.275 -4.421 8.418 1.00 68.62 148 GLU A N 1
ATOM 1163 C CA . GLU A 1 148 ? -8.696 -3.732 7.272 1.00 68.62 148 GLU A CA 1
ATOM 1164 C C . GLU A 1 148 ? -8.124 -2.365 7.684 1.00 68.62 148 GLU A C 1
ATOM 1166 O O . GLU A 1 148 ? -8.870 -1.454 8.043 1.00 68.62 148 GLU A O 1
ATOM 1171 N N . VAL A 1 149 ? -6.801 -2.200 7.624 1.00 66.25 149 VAL A N 1
ATOM 1172 C CA . VAL A 1 149 ? -6.165 -0.883 7.795 1.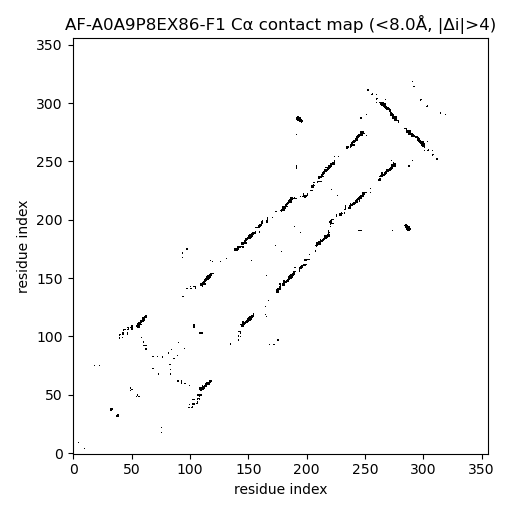00 66.25 149 VAL A CA 1
ATOM 1173 C C . VAL A 1 149 ? -5.756 -0.360 6.429 1.00 66.25 149 VAL A C 1
ATOM 1175 O O . VAL A 1 149 ? -4.925 -0.952 5.740 1.00 66.25 149 VAL A O 1
ATOM 1178 N N . HIS A 1 150 ? -6.389 0.741 6.041 1.00 64.25 150 HIS A N 1
ATOM 1179 C CA . HIS A 1 150 ? -6.065 1.541 4.874 1.00 64.25 150 HIS A CA 1
ATOM 1180 C C . HIS A 1 150 ? -5.267 2.737 5.330 1.00 64.25 150 HIS A C 1
ATOM 1182 O O . HIS A 1 150 ? -5.732 3.590 6.081 1.00 64.25 150 HIS A O 1
ATOM 1188 N N . LEU A 1 151 ? -4.058 2.812 4.828 1.00 62.81 151 LEU A N 1
ATOM 1189 C CA . LEU A 1 151 ? -3.172 3.915 5.071 1.00 62.81 151 LEU A CA 1
ATOM 1190 C C . LEU A 1 151 ? -2.926 4.579 3.730 1.00 62.81 151 LEU A C 1
ATOM 1192 O O . LEU A 1 151 ? -2.162 4.089 2.899 1.00 62.81 151 LEU A O 1
ATOM 1196 N N . ASN A 1 152 ? -3.650 5.667 3.508 1.00 56.09 152 ASN A N 1
ATOM 1197 C CA . ASN A 1 152 ? -3.538 6.451 2.300 1.00 56.09 152 ASN A CA 1
ATOM 1198 C C . ASN A 1 152 ? -2.659 7.669 2.582 1.00 56.09 152 ASN A C 1
ATOM 1200 O O . ASN A 1 152 ? -3.087 8.655 3.170 1.00 56.09 152 ASN A O 1
ATOM 1204 N N . LEU A 1 153 ? -1.398 7.598 2.184 1.00 56.59 153 LEU A N 1
ATOM 1205 C CA . LEU A 1 153 ? -0.445 8.689 2.334 1.00 56.59 153 LEU A CA 1
ATOM 1206 C C . LEU A 1 153 ? -0.553 9.623 1.128 1.00 56.59 153 LEU A C 1
ATOM 1208 O O . LEU A 1 153 ? 0.147 9.453 0.130 1.00 56.59 153 LEU A O 1
ATOM 1212 N N . GLN A 1 154 ? -1.450 10.599 1.215 1.00 45.38 154 GLN A N 1
ATOM 1213 C CA . GLN A 1 154 ? -1.679 11.566 0.149 1.00 45.38 154 GLN A CA 1
ATOM 1214 C C . GLN A 1 154 ? -0.782 12.806 0.336 1.00 45.38 154 GLN A C 1
ATOM 1216 O O . GLN A 1 154 ? -0.912 13.546 1.304 1.00 45.38 154 GLN A O 1
ATOM 1221 N N . TRP A 1 155 ? 0.133 13.027 -0.599 1.00 54.16 155 TRP A N 1
ATOM 1222 C CA . TRP A 1 155 ? 1.044 14.148 -0.752 1.00 54.16 155 TRP A CA 1
ATOM 1223 C C . TRP A 1 155 ? 0.871 14.834 -2.130 1.00 54.16 155 TRP A C 1
ATOM 1225 O O . TRP A 1 155 ? 1.167 14.289 -3.196 1.00 54.16 155 TRP A O 1
ATOM 1235 N N . HIS A 1 156 ? 0.593 16.139 -2.135 1.00 40.62 156 HIS A N 1
ATOM 1236 C CA . HIS A 1 156 ? 0.682 16.955 -3.352 1.00 40.62 156 HIS A CA 1
ATOM 1237 C C . HIS A 1 156 ? 2.146 17.181 -3.804 1.00 40.62 156 HIS A C 1
ATOM 1239 O O . HIS A 1 156 ? 2.806 18.163 -3.462 1.00 40.62 156 HIS A O 1
ATOM 1245 N N . ALA A 1 157 ? 2.698 16.258 -4.601 1.00 39.31 157 ALA A N 1
ATOM 1246 C CA . ALA A 1 157 ? 4.083 16.299 -5.093 1.00 39.31 157 ALA A CA 1
ATOM 1247 C C . ALA A 1 157 ? 4.172 17.012 -6.437 1.00 39.31 157 ALA A C 1
ATOM 1249 O O . ALA A 1 157 ? 4.398 16.389 -7.467 1.00 39.31 157 ALA A O 1
ATOM 1250 N N . ILE A 1 158 ? 4.159 18.342 -6.428 1.00 40.66 158 ILE A N 1
ATOM 1251 C CA . ILE A 1 158 ? 4.770 19.070 -7.553 1.00 40.66 158 ILE A CA 1
ATOM 1252 C C . ILE A 1 158 ? 6.312 18.856 -7.550 1.00 40.66 158 ILE A C 1
ATOM 1254 O O . ILE A 1 158 ? 6.986 19.126 -8.543 1.00 40.66 158 ILE A O 1
ATOM 1258 N N . SER A 1 159 ? 6.905 18.316 -6.467 1.00 46.44 159 SER A N 1
ATOM 1259 C CA . SER A 1 159 ? 8.369 18.241 -6.291 1.00 46.44 159 SER A CA 1
ATOM 1260 C C . SER A 1 159 ? 8.967 16.936 -5.727 1.00 46.44 159 SER A C 1
ATOM 1262 O O . SER A 1 159 ? 10.191 16.815 -5.748 1.00 46.44 159 SER A O 1
ATOM 1264 N N . GLY A 1 160 ? 8.171 15.962 -5.268 1.00 48.69 160 GLY A N 1
ATOM 1265 C CA . GLY A 1 160 ? 8.607 14.585 -4.962 1.00 48.69 160 GLY A CA 1
ATOM 1266 C C . GLY A 1 160 ? 9.657 14.378 -3.860 1.00 48.69 160 GLY A C 1
ATOM 1267 O O . GLY A 1 160 ? 10.428 13.430 -3.931 1.00 48.69 160 GLY A O 1
ATOM 1268 N N . HIS A 1 161 ? 9.738 15.241 -2.848 1.00 52.72 161 HIS A N 1
ATOM 1269 C CA . HIS A 1 161 ? 10.724 15.128 -1.761 1.00 52.72 161 HIS A CA 1
ATOM 1270 C C . HIS A 1 161 ? 10.515 13.922 -0.814 1.00 52.72 161 HIS A C 1
ATOM 1272 O O . HIS A 1 161 ? 9.430 13.356 -0.731 1.00 52.72 161 HIS A O 1
ATOM 1278 N N . ALA A 1 162 ? 11.576 13.527 -0.092 1.00 53.38 162 ALA A N 1
ATOM 1279 C CA . ALA A 1 162 ? 11.543 12.459 0.912 1.00 53.38 162 ALA A CA 1
ATOM 1280 C C . ALA A 1 162 ? 10.598 12.795 2.083 1.00 53.38 162 ALA A C 1
ATOM 1282 O O . ALA A 1 162 ? 10.708 13.869 2.676 1.00 53.38 162 ALA A O 1
ATOM 1283 N N . ASN A 1 163 ? 9.722 11.853 2.443 1.00 55.50 163 ASN A N 1
ATOM 1284 C CA . ASN A 1 163 ? 8.684 12.048 3.452 1.00 55.50 163 ASN A CA 1
ATOM 1285 C C . ASN A 1 163 ? 9.199 11.713 4.863 1.00 55.50 163 ASN A C 1
ATOM 1287 O O . ASN A 1 163 ? 9.255 10.550 5.267 1.00 55.50 163 ASN A O 1
ATOM 1291 N N . LYS A 1 164 ? 9.591 12.743 5.621 1.00 60.19 164 LYS A N 1
ATOM 1292 C CA . LYS A 1 164 ? 10.042 12.573 7.011 1.00 60.19 164 LYS A CA 1
ATOM 1293 C C . LYS A 1 164 ? 8.880 12.391 7.991 1.00 60.19 164 LYS A C 1
ATOM 1295 O O . LYS A 1 164 ? 9.071 11.691 8.979 1.00 60.19 164 LYS A O 1
ATOM 1300 N N . LEU A 1 165 ? 7.710 12.979 7.723 1.00 60.38 165 LEU A N 1
ATOM 1301 C CA . LEU A 1 165 ? 6.549 12.907 8.617 1.00 60.38 165 LEU A CA 1
ATOM 1302 C C . LEU A 1 165 ? 5.890 11.531 8.595 1.00 60.38 165 LEU A C 1
ATOM 1304 O O . LEU A 1 165 ? 5.717 10.934 9.651 1.00 60.38 165 LEU A O 1
ATOM 1308 N N . ALA A 1 166 ? 5.623 10.956 7.421 1.00 62.88 166 ALA A N 1
ATOM 1309 C CA . ALA A 1 166 ? 5.123 9.586 7.325 1.00 62.88 166 ALA A CA 1
ATOM 1310 C C . ALA A 1 166 ? 6.104 8.605 7.973 1.00 62.88 166 ALA A C 1
ATOM 1312 O O . ALA A 1 166 ? 5.691 7.742 8.738 1.00 62.88 166 ALA A O 1
ATOM 1313 N N . ALA A 1 167 ? 7.412 8.779 7.765 1.00 66.50 167 ALA A N 1
ATOM 1314 C CA . ALA A 1 167 ? 8.399 7.935 8.430 1.00 66.50 167 ALA A CA 1
ATOM 1315 C C . ALA A 1 167 ? 8.314 7.986 9.973 1.00 66.50 167 ALA A C 1
ATOM 1317 O O . ALA A 1 167 ? 8.657 7.007 10.629 1.00 66.50 167 ALA A O 1
ATOM 1318 N N . GLN A 1 168 ? 7.840 9.094 10.549 1.00 69.19 168 GLN A N 1
ATOM 1319 C CA . GLN A 1 168 ? 7.622 9.243 11.992 1.00 69.19 168 GLN A CA 1
ATOM 1320 C C . GLN A 1 168 ? 6.244 8.737 12.432 1.00 69.19 168 GLN A C 1
ATOM 1322 O O . GLN A 1 168 ? 6.129 8.084 13.463 1.00 69.19 168 GLN A O 1
ATOM 1327 N N . TRP A 1 169 ? 5.197 9.020 11.659 1.00 70.31 169 TRP A N 1
ATOM 1328 C CA . TRP A 1 169 ? 3.809 8.742 12.032 1.00 70.31 169 TRP A CA 1
ATOM 1329 C C . TRP A 1 169 ? 3.412 7.291 11.809 1.00 70.31 169 TRP A C 1
ATOM 1331 O O . TRP A 1 169 ? 2.589 6.763 12.547 1.00 70.31 169 TRP A O 1
ATOM 1341 N N . LEU A 1 170 ? 3.999 6.633 10.812 1.00 74.88 170 LEU A N 1
ATOM 1342 C CA . LEU A 1 170 ? 3.680 5.251 10.482 1.00 74.88 170 LEU A CA 1
ATOM 1343 C C . LEU A 1 170 ? 3.904 4.295 11.657 1.00 74.88 170 LEU A C 1
ATOM 1345 O O . LEU A 1 170 ? 2.939 3.623 12.018 1.00 74.88 170 LEU A O 1
ATOM 1349 N N . PRO A 1 171 ? 5.088 4.260 12.308 1.00 75.56 171 PRO A N 1
ATOM 1350 C CA . PRO A 1 171 ? 5.272 3.456 13.515 1.00 75.56 171 PRO A CA 1
ATOM 1351 C C . PRO A 1 171 ? 4.212 3.739 14.584 1.00 75.56 171 PRO A C 1
ATOM 1353 O O . PRO A 1 171 ? 3.628 2.808 15.122 1.00 75.56 171 PRO A O 1
ATOM 1356 N N . LEU A 1 172 ? 3.900 5.017 14.820 1.00 72.56 172 LEU A N 1
ATOM 1357 C CA . LEU A 1 172 ? 2.955 5.450 15.852 1.00 72.56 172 LEU A CA 1
ATOM 1358 C C . LEU A 1 172 ? 1.517 5.000 15.572 1.00 72.56 172 LEU A C 1
ATOM 1360 O O . LEU A 1 172 ? 0.798 4.604 16.486 1.00 72.56 172 LEU A O 1
ATOM 1364 N N . ILE A 1 173 ? 1.097 5.069 14.310 1.00 74.06 173 ILE A N 1
ATOM 1365 C CA . ILE A 1 173 ? -0.202 4.577 13.845 1.00 74.06 173 ILE A CA 1
ATOM 1366 C C . ILE A 1 173 ? -0.282 3.061 14.016 1.00 74.06 173 ILE A C 1
ATOM 1368 O O . ILE A 1 173 ? -1.301 2.524 14.429 1.00 74.06 173 ILE A O 1
ATOM 1372 N N . ILE A 1 174 ? 0.791 2.352 13.689 1.00 78.19 174 ILE A N 1
ATOM 1373 C CA . ILE A 1 174 ? 0.803 0.892 13.756 1.00 78.19 174 ILE A CA 1
ATOM 1374 C C . ILE A 1 174 ? 0.772 0.433 15.210 1.00 78.19 174 ILE A C 1
ATOM 1376 O O . ILE A 1 174 ? -0.005 -0.458 15.545 1.00 78.19 174 ILE A O 1
ATOM 1380 N N . GLU A 1 175 ? 1.537 1.090 16.082 1.00 76.19 175 GLU A N 1
ATOM 1381 C CA . GLU A 1 175 ? 1.544 0.844 17.526 1.00 76.19 175 GLU A CA 1
ATOM 1382 C C . GLU A 1 175 ? 0.185 1.097 18.193 1.00 76.19 175 GLU A C 1
ATOM 1384 O O . GLU A 1 175 ? -0.129 0.428 19.177 1.00 76.19 175 GLU A O 1
ATOM 1389 N N . SER A 1 176 ? -0.639 2.018 17.677 1.00 71.00 176 SER A N 1
ATOM 1390 C CA . SER A 1 176 ? -1.988 2.259 18.210 1.00 71.00 176 SER A CA 1
ATOM 1391 C C . SER A 1 176 ? -3.031 1.255 17.708 1.00 71.00 176 SER A C 1
ATOM 1393 O O . SER A 1 176 ? -4.081 1.087 18.338 1.00 71.00 176 SER A O 1
ATOM 1395 N N . THR A 1 177 ? -2.750 0.541 16.616 1.00 73.69 177 THR A N 1
ATOM 1396 C CA . THR A 1 177 ? -3.644 -0.471 16.035 1.00 73.69 177 THR A CA 1
ATOM 1397 C C . THR A 1 177 ? -3.362 -1.889 16.540 1.00 73.69 177 THR A C 1
ATOM 1399 O O . THR A 1 177 ? -2.311 -2.191 17.103 1.00 73.69 177 THR A O 1
ATOM 1402 N N . THR A 1 178 ? -4.319 -2.802 16.341 1.00 75.94 178 THR A N 1
ATOM 1403 C CA . THR A 1 178 ? -4.097 -4.220 16.650 1.00 75.94 178 THR A CA 1
ATOM 1404 C C . THR A 1 178 ? -3.085 -4.850 15.703 1.00 75.94 178 THR A C 1
ATOM 1406 O O . THR A 1 178 ? -3.106 -4.613 14.498 1.00 75.94 178 THR A O 1
ATOM 1409 N N . ARG A 1 179 ? -2.259 -5.753 16.238 1.00 77.88 179 ARG A N 1
ATOM 1410 C CA . ARG A 1 179 ? -1.352 -6.581 15.432 1.00 77.88 179 ARG A CA 1
ATOM 1411 C C . ARG A 1 179 ? -2.082 -7.642 14.607 1.00 77.88 179 ARG A C 1
ATOM 1413 O O . ARG A 1 179 ? -1.557 -8.094 13.596 1.00 77.88 179 ARG A O 1
ATOM 1420 N N . SER A 1 180 ? -3.286 -8.037 15.023 1.00 74.75 180 SER A N 1
ATOM 1421 C CA . SER A 1 180 ? -4.051 -9.145 14.430 1.00 74.75 180 SER A CA 1
ATOM 1422 C C . SER A 1 180 ? -4.954 -8.704 13.270 1.00 74.75 180 SER A C 1
ATOM 1424 O O . SER A 1 180 ? -6.177 -8.822 13.339 1.00 74.75 180 SER A O 1
ATOM 1426 N N . LEU A 1 181 ? -4.359 -8.169 12.204 1.00 80.00 181 LEU A N 1
ATOM 1427 C CA . LEU A 1 181 ? -5.094 -7.769 11.001 1.00 80.00 181 LEU A CA 1
ATOM 1428 C C . LEU A 1 181 ? -5.143 -8.896 9.969 1.00 80.00 181 LEU A C 1
ATOM 1430 O O . LEU A 1 181 ? -4.188 -9.648 9.800 1.00 80.00 181 LEU A O 1
ATOM 1434 N N . LYS A 1 182 ? -6.236 -8.956 9.201 1.00 84.62 182 LYS A N 1
ATOM 1435 C CA . LYS A 1 182 ? -6.309 -9.811 8.005 1.00 84.62 182 LYS A CA 1
ATOM 1436 C C . LYS A 1 182 ? -5.814 -9.086 6.761 1.00 84.62 182 LYS A C 1
ATOM 1438 O O . LYS A 1 182 ? -5.220 -9.719 5.893 1.00 84.62 182 LYS A O 1
ATOM 1443 N N . ARG A 1 183 ? -6.082 -7.782 6.646 1.00 87.06 183 ARG A N 1
ATOM 1444 C CA . ARG A 1 183 ? -5.786 -7.001 5.442 1.00 87.06 183 ARG A CA 1
ATOM 1445 C C . ARG A 1 183 ? -5.060 -5.704 5.774 1.00 87.06 183 ARG A C 1
ATOM 1447 O O . ARG A 1 183 ? -5.458 -4.974 6.682 1.00 87.06 183 ARG A O 1
ATOM 1454 N N . PHE A 1 184 ? -4.049 -5.394 4.972 1.00 87.69 184 PHE A N 1
ATOM 1455 C CA . PHE A 1 184 ? -3.279 -4.161 5.056 1.00 87.69 184 PHE A CA 1
ATOM 1456 C C . PHE A 1 184 ? -3.159 -3.512 3.675 1.00 87.69 184 PHE A C 1
ATOM 1458 O O . PHE A 1 184 ? -2.758 -4.166 2.710 1.00 87.69 184 PHE A O 1
ATOM 1465 N N . SER A 1 185 ? -3.484 -2.224 3.585 1.00 86.38 185 SER A N 1
ATOM 1466 C CA . SER A 1 185 ? -3.317 -1.429 2.371 1.00 86.38 185 SER A CA 1
ATOM 1467 C C . SER A 1 185 ? -2.497 -0.179 2.665 1.00 86.38 185 SER A C 1
ATOM 1469 O O . SER A 1 185 ? -2.836 0.581 3.571 1.00 86.38 185 SER A O 1
ATOM 1471 N N . LEU A 1 186 ? -1.440 0.043 1.886 1.00 83.38 186 LEU A N 1
ATOM 1472 C CA . LEU A 1 186 ? -0.606 1.239 1.938 1.00 83.38 186 LEU A CA 1
ATOM 1473 C C . LEU A 1 186 ? -0.490 1.851 0.547 1.00 83.38 186 LEU A C 1
ATOM 1475 O O . LEU A 1 186 ? 0.111 1.262 -0.352 1.00 83.38 186 LEU A O 1
ATOM 1479 N N . SER A 1 187 ? -1.025 3.053 0.378 1.00 80.50 187 SER A N 1
ATOM 1480 C CA . SER A 1 187 ? -0.938 3.805 -0.870 1.00 80.50 187 SER A CA 1
ATOM 1481 C C . SER A 1 187 ? -0.248 5.141 -0.665 1.00 80.50 187 SER A C 1
ATOM 1483 O O . SER A 1 187 ? -0.335 5.737 0.405 1.00 80.50 187 SER A O 1
ATOM 1485 N N . SER A 1 188 ? 0.416 5.621 -1.709 1.00 75.06 188 SER A N 1
ATOM 1486 C CA . SER A 1 188 ? 0.772 7.027 -1.853 1.00 75.06 188 SER A CA 1
ATOM 1487 C C . SER A 1 188 ? 0.137 7.599 -3.119 1.00 75.06 188 SER A C 1
ATOM 1489 O O . SER A 1 188 ? -0.341 6.857 -3.969 1.00 75.06 188 SER A O 1
ATOM 1491 N N . ASP A 1 189 ? 0.097 8.912 -3.265 1.00 70.19 189 ASP A N 1
ATOM 1492 C CA . ASP A 1 189 ? -0.215 9.618 -4.513 1.00 70.19 189 ASP A CA 1
ATOM 1493 C C . ASP A 1 189 ? 1.049 10.150 -5.218 1.00 70.19 189 ASP A C 1
ATOM 1495 O O . ASP A 1 189 ? 0.945 10.904 -6.186 1.00 70.19 189 ASP A O 1
ATOM 1499 N N . CYS A 1 190 ? 2.238 9.754 -4.750 1.00 68.31 190 CYS A N 1
ATOM 1500 C CA . CYS A 1 190 ? 3.500 10.152 -5.353 1.00 68.31 190 CYS A CA 1
ATOM 1501 C C . CYS A 1 190 ? 3.571 9.688 -6.814 1.00 68.31 190 CYS A C 1
ATOM 1503 O O . CYS A 1 190 ? 3.415 8.502 -7.113 1.00 68.31 190 CYS A O 1
ATOM 1505 N N . ASP A 1 191 ? 3.847 10.625 -7.720 1.00 69.25 191 ASP A N 1
ATOM 1506 C CA . ASP A 1 191 ? 4.143 10.310 -9.114 1.00 69.25 191 ASP A CA 1
ATOM 1507 C C . ASP A 1 191 ? 5.479 9.538 -9.195 1.00 69.25 191 ASP A C 1
ATOM 1509 O O . ASP A 1 191 ? 6.508 10.064 -8.742 1.00 69.25 191 ASP A O 1
ATOM 1513 N N . PRO A 1 192 ? 5.511 8.325 -9.786 1.00 66.25 192 PRO A N 1
ATOM 1514 C CA . PRO A 1 192 ? 6.750 7.586 -10.021 1.00 66.25 192 PRO A CA 1
ATOM 1515 C C . PRO A 1 192 ? 7.830 8.409 -10.748 1.00 66.25 192 PRO A C 1
ATOM 1517 O O . PRO A 1 192 ? 9.018 8.268 -10.450 1.00 66.25 192 PRO A O 1
ATOM 1520 N N . ASP A 1 193 ? 7.449 9.317 -11.652 1.00 64.50 193 ASP A N 1
ATOM 1521 C CA . ASP A 1 193 ? 8.388 10.170 -12.395 1.00 64.50 193 ASP A CA 1
ATOM 1522 C C . ASP A 1 193 ? 8.956 11.320 -11.540 1.00 64.50 193 ASP A C 1
ATOM 1524 O O . ASP A 1 193 ? 10.009 11.893 -11.858 1.00 64.50 193 ASP A O 1
ATOM 1528 N N . GLY A 1 194 ? 8.275 11.651 -10.440 1.00 59.03 194 GLY A N 1
ATOM 1529 C CA . GLY A 1 194 ? 8.605 12.745 -9.532 1.00 59.03 194 GLY A CA 1
ATOM 1530 C C . GLY A 1 194 ? 9.516 12.360 -8.367 1.00 59.03 194 GLY A C 1
ATOM 1531 O O . GLY A 1 194 ? 10.003 13.258 -7.684 1.00 59.03 194 GLY A O 1
ATOM 1532 N N . PHE A 1 195 ? 9.776 11.072 -8.136 1.00 64.12 195 PHE A N 1
ATOM 1533 C CA . PHE A 1 195 ? 10.402 10.574 -6.907 1.00 64.12 195 PHE A CA 1
ATOM 1534 C C . PHE A 1 195 ? 11.777 11.219 -6.577 1.00 64.12 195 PHE A C 1
ATOM 1536 O O . PHE A 1 195 ? 12.710 11.251 -7.381 1.00 64.12 195 PHE A O 1
ATOM 1543 N N . ARG A 1 196 ? 11.962 11.735 -5.354 1.00 58.28 196 ARG A N 1
ATOM 1544 C CA . ARG A 1 196 ? 13.236 12.301 -4.847 1.00 58.28 196 ARG A CA 1
ATOM 1545 C C . ARG A 1 196 ? 13.581 11.777 -3.456 1.00 58.28 196 ARG A C 1
ATOM 1547 O O . ARG A 1 196 ? 13.777 12.534 -2.504 1.00 58.28 196 ARG A O 1
ATOM 1554 N N . GLY A 1 197 ? 13.704 10.461 -3.354 1.00 57.25 197 GLY A N 1
ATOM 1555 C CA . GLY A 1 197 ? 14.148 9.784 -2.141 1.00 57.25 197 GLY A CA 1
ATOM 1556 C C . GLY A 1 197 ? 13.488 8.427 -1.992 1.00 57.25 197 GLY A C 1
ATOM 1557 O O . GLY A 1 197 ? 12.870 7.921 -2.918 1.00 57.25 197 GLY A O 1
ATOM 1558 N N . HIS A 1 198 ? 13.610 7.835 -0.821 1.00 59.41 198 HIS A N 1
ATOM 1559 C CA . HIS A 1 198 ? 12.862 6.639 -0.470 1.00 59.41 198 HIS A CA 1
ATOM 1560 C C . HIS A 1 198 ? 11.758 7.061 0.489 1.00 59.41 198 HIS A C 1
ATOM 1562 O O . HIS A 1 198 ? 12.015 7.856 1.396 1.00 59.41 198 HIS A O 1
ATOM 1568 N N . LEU A 1 199 ? 10.537 6.561 0.289 1.00 58.44 199 LEU A N 1
ATOM 1569 C CA . LEU A 1 199 ? 9.400 6.998 1.102 1.00 58.44 199 LEU A CA 1
ATOM 1570 C C . LEU A 1 199 ? 9.571 6.558 2.566 1.00 58.44 199 LEU A C 1
ATOM 1572 O O . LEU A 1 199 ? 9.077 7.224 3.464 1.00 58.44 199 LEU A O 1
ATOM 1576 N N . LEU A 1 200 ? 10.295 5.453 2.794 1.00 65.06 200 LEU A N 1
ATOM 1577 C CA . LEU A 1 200 ? 10.304 4.716 4.059 1.00 65.06 200 LEU A CA 1
ATOM 1578 C C . LEU A 1 200 ? 11.694 4.191 4.466 1.00 65.06 200 LEU A C 1
ATOM 1580 O O . LEU A 1 200 ? 11.822 3.148 5.102 1.00 65.06 200 LEU A O 1
ATOM 1584 N N . ASP A 1 201 ? 12.762 4.888 4.085 1.00 62.66 201 ASP A N 1
ATOM 1585 C CA . ASP A 1 201 ? 14.145 4.416 4.282 1.00 62.66 201 ASP A CA 1
ATOM 1586 C C . ASP A 1 201 ? 14.543 4.171 5.750 1.00 62.66 201 ASP A C 1
ATOM 1588 O O . ASP A 1 201 ? 15.441 3.375 6.015 1.00 62.66 201 ASP A O 1
ATOM 1592 N N . ASN A 1 202 ? 13.864 4.832 6.693 1.00 61.69 202 ASN A N 1
ATOM 1593 C CA . ASN A 1 202 ? 14.165 4.784 8.128 1.00 61.69 202 ASN A CA 1
ATOM 1594 C C . ASN A 1 202 ? 13.114 4.024 8.949 1.00 61.69 202 ASN A C 1
ATOM 1596 O O . ASN A 1 202 ? 13.115 4.111 10.173 1.00 61.69 202 ASN A O 1
ATOM 1600 N N . VAL A 1 203 ? 12.200 3.314 8.290 1.00 66.12 203 VAL A N 1
ATOM 1601 C CA . VAL A 1 203 ? 11.113 2.601 8.959 1.00 66.12 203 VAL A CA 1
ATOM 1602 C C . VAL A 1 203 ? 11.339 1.097 8.818 1.00 66.12 203 VAL A C 1
ATOM 1604 O O . VAL A 1 203 ? 11.586 0.597 7.720 1.00 66.12 203 VAL A O 1
ATOM 1607 N N . SER A 1 204 ? 11.296 0.370 9.937 1.00 68.62 204 SER A N 1
ATOM 1608 C CA . SER A 1 204 ? 11.341 -1.097 9.937 1.00 68.62 204 SER A CA 1
ATOM 1609 C C . SER A 1 204 ? 9.926 -1.641 9.766 1.00 68.62 204 SER A C 1
ATOM 1611 O O . SER A 1 204 ? 9.084 -1.358 10.611 1.00 68.62 204 SER A O 1
ATOM 1613 N N . PHE A 1 205 ? 9.669 -2.393 8.689 1.00 70.06 205 PHE A N 1
ATOM 1614 C CA . PHE A 1 205 ? 8.335 -2.902 8.311 1.00 70.06 205 PHE A CA 1
ATOM 1615 C C . PHE A 1 205 ? 8.037 -4.321 8.789 1.00 70.06 205 PHE A C 1
ATOM 1617 O O . PHE A 1 205 ? 6.900 -4.766 8.687 1.00 70.06 205 PHE A O 1
ATOM 1624 N N . SER A 1 206 ? 9.041 -5.068 9.245 1.00 63.44 206 SER A N 1
ATOM 1625 C CA . SER A 1 206 ? 8.919 -6.514 9.465 1.00 63.44 206 SER A CA 1
ATOM 1626 C C . SER A 1 206 ? 7.887 -6.920 10.499 1.00 63.44 206 SER A C 1
ATOM 1628 O O . SER A 1 206 ? 7.287 -7.976 10.355 1.00 63.44 206 SER A O 1
ATOM 1630 N N . ASP A 1 207 ? 7.682 -6.099 11.523 1.00 70.12 207 ASP A N 1
ATOM 1631 C CA . ASP A 1 207 ? 7.015 -6.534 12.754 1.00 70.12 207 ASP A CA 1
ATOM 1632 C C . ASP A 1 207 ? 5.685 -5.807 12.987 1.00 70.12 207 ASP A C 1
ATOM 1634 O O . ASP A 1 207 ? 5.220 -5.680 14.119 1.00 70.12 207 ASP A O 1
ATOM 1638 N N . TRP A 1 208 ? 5.096 -5.270 11.917 1.00 77.88 208 TRP A N 1
ATOM 1639 C CA . TRP A 1 208 ? 3.920 -4.403 12.000 1.00 77.88 208 TRP A CA 1
ATOM 1640 C C . TRP A 1 208 ? 2.653 -5.156 12.373 1.00 77.88 208 TRP A C 1
ATOM 1642 O O . TRP A 1 208 ? 1.934 -4.764 13.289 1.00 77.88 208 TRP A O 1
ATOM 1652 N N . TYR A 1 209 ? 2.398 -6.253 11.673 1.00 82.25 209 TYR A N 1
ATOM 1653 C CA . TYR A 1 209 ? 1.196 -7.050 11.839 1.00 82.25 209 TYR A CA 1
ATOM 1654 C C . TYR A 1 209 ? 1.561 -8.526 11.839 1.00 82.25 209 TYR A C 1
ATOM 1656 O O . TYR A 1 209 ? 2.635 -8.923 11.391 1.00 82.25 209 TYR A O 1
ATOM 1664 N N . GLU A 1 210 ? 0.654 -9.354 12.331 1.00 82.31 210 GLU A N 1
ATOM 1665 C CA . GLU A 1 210 ? 0.807 -10.800 12.383 1.00 82.31 210 GLU A CA 1
ATOM 1666 C C . GLU A 1 210 ? -0.314 -11.444 11.571 1.00 82.31 210 GLU A C 1
ATOM 1668 O O . GLU A 1 210 ? -1.473 -11.045 11.661 1.00 82.31 210 GLU A O 1
ATOM 1673 N N . GLY A 1 211 ? 0.028 -12.450 10.763 1.00 83.62 211 GLY A N 1
ATOM 1674 C CA . GLY A 1 211 ? -0.978 -13.266 10.080 1.00 83.62 211 GLY A CA 1
ATOM 1675 C C . GLY A 1 211 ? -1.766 -12.574 8.960 1.00 83.62 211 GLY A C 1
ATOM 1676 O O . GLY A 1 211 ? -2.847 -13.054 8.632 1.00 83.62 211 GLY A O 1
ATOM 1677 N N . LEU A 1 212 ? -1.243 -11.498 8.351 1.00 90.19 212 LEU A N 1
ATOM 1678 C CA . LEU A 1 212 ? -1.884 -10.852 7.198 1.00 90.19 212 LEU A CA 1
ATOM 1679 C C . LEU A 1 212 ? -2.197 -11.868 6.087 1.00 90.19 212 LEU A C 1
ATOM 1681 O O . LEU A 1 212 ? -1.316 -12.607 5.637 1.00 90.19 212 LEU A O 1
ATOM 1685 N N . GLU A 1 213 ? -3.446 -11.859 5.631 1.00 92.44 213 GLU A N 1
ATOM 1686 C CA . GLU A 1 213 ? -3.945 -12.640 4.497 1.00 92.44 213 GLU A CA 1
ATOM 1687 C C . GLU A 1 213 ? -3.911 -11.835 3.192 1.00 92.44 213 GLU A C 1
ATOM 1689 O O . GLU A 1 213 ? -3.831 -12.418 2.110 1.00 92.44 213 GLU A O 1
ATOM 1694 N N . GLU A 1 214 ? -3.960 -10.503 3.272 1.00 92.81 214 GLU A N 1
ATOM 1695 C CA . GLU A 1 214 ? -3.971 -9.611 2.113 1.00 92.81 214 GLU A CA 1
ATOM 1696 C C . GLU A 1 214 ? -3.096 -8.376 2.323 1.00 92.81 214 GLU A C 1
ATOM 1698 O O . GLU A 1 214 ? -3.214 -7.680 3.334 1.00 92.81 214 GLU A O 1
ATOM 1703 N N . ILE A 1 215 ? -2.247 -8.091 1.335 1.00 93.12 215 ILE A N 1
ATOM 1704 C CA . ILE A 1 215 ? -1.389 -6.905 1.293 1.00 93.12 215 ILE A CA 1
ATOM 1705 C C . ILE A 1 215 ? -1.616 -6.177 -0.032 1.00 93.12 215 ILE A C 1
ATOM 1707 O O . ILE A 1 215 ? -1.455 -6.764 -1.102 1.00 93.12 215 ILE A O 1
ATOM 1711 N N . SER A 1 216 ? -1.932 -4.886 0.039 1.00 92.50 216 SER A N 1
ATOM 1712 C CA . SER A 1 216 ? -2.048 -3.999 -1.120 1.00 92.50 216 SER A CA 1
ATOM 1713 C C . SER A 1 216 ? -1.095 -2.817 -0.973 1.00 92.50 216 SER A C 1
ATOM 1715 O O . SER A 1 216 ? -1.198 -2.054 -0.019 1.00 92.50 216 SER A O 1
ATOM 1717 N N . LEU A 1 217 ? -0.152 -2.661 -1.899 1.00 90.62 217 LEU A N 1
ATOM 1718 C CA . LEU A 1 217 ? 0.824 -1.571 -1.898 1.00 90.62 217 LEU A CA 1
ATOM 1719 C C . LEU A 1 217 ? 0.713 -0.784 -3.203 1.00 90.62 217 LEU A C 1
ATOM 1721 O O . LEU A 1 217 ? 0.765 -1.381 -4.281 1.00 90.62 217 LEU A O 1
ATOM 1725 N N . ALA A 1 218 ? 0.591 0.540 -3.116 1.00 86.62 218 ALA A N 1
ATOM 1726 C CA . ALA A 1 218 ? 0.423 1.392 -4.289 1.00 86.62 218 ALA A CA 1
ATOM 1727 C C . ALA A 1 218 ? 1.318 2.639 -4.266 1.00 86.62 218 ALA A C 1
ATOM 1729 O O . ALA A 1 218 ? 1.342 3.369 -3.277 1.00 86.62 218 ALA A O 1
ATOM 1730 N N . ARG A 1 219 ? 2.015 2.913 -5.380 1.00 81.62 219 ARG A N 1
ATOM 1731 C CA . ARG A 1 219 ? 2.803 4.143 -5.622 1.00 81.62 219 ARG A CA 1
ATOM 1732 C C . ARG A 1 219 ? 3.867 4.452 -4.560 1.00 81.62 219 ARG A C 1
ATOM 1734 O O . ARG A 1 219 ? 4.157 5.605 -4.252 1.00 81.62 219 ARG A O 1
ATOM 1741 N N . LEU A 1 220 ? 4.481 3.419 -3.987 1.00 81.56 220 LEU A N 1
ATOM 1742 C CA . LEU A 1 220 ? 5.549 3.559 -2.990 1.00 81.56 220 LEU A CA 1
ATOM 1743 C C . LEU A 1 220 ? 6.930 3.387 -3.638 1.00 81.56 220 LEU A C 1
ATOM 1745 O O . LEU A 1 220 ? 7.071 2.635 -4.601 1.00 81.56 220 LEU A O 1
ATOM 1749 N N . CYS A 1 221 ? 7.967 4.006 -3.062 1.00 81.44 221 CYS A N 1
ATOM 1750 C CA . CYS A 1 221 ? 9.368 3.691 -3.370 1.00 81.44 221 CYS A CA 1
ATOM 1751 C C . CYS A 1 221 ? 10.028 2.987 -2.188 1.00 81.44 221 CYS A C 1
ATOM 1753 O O . CYS A 1 221 ? 10.229 3.603 -1.134 1.00 81.44 221 CYS A O 1
ATOM 1755 N N . LEU A 1 222 ? 10.381 1.716 -2.384 1.00 82.06 222 LEU A N 1
ATOM 1756 C CA . LEU A 1 222 ? 10.981 0.847 -1.372 1.00 82.06 222 LEU A CA 1
ATOM 1757 C C . LEU A 1 222 ? 12.296 0.253 -1.878 1.00 82.06 222 LEU A C 1
ATOM 1759 O O . LEU A 1 222 ? 12.517 0.106 -3.081 1.00 82.06 222 LEU A O 1
ATOM 1763 N N . ARG A 1 223 ? 13.177 -0.149 -0.963 1.00 84.81 223 ARG A N 1
ATOM 1764 C CA . ARG A 1 223 ? 14.299 -1.028 -1.317 1.00 84.81 223 ARG A CA 1
ATOM 1765 C C . ARG A 1 223 ? 13.795 -2.459 -1.474 1.00 84.81 223 ARG A C 1
ATOM 1767 O O . ARG A 1 223 ? 12.937 -2.900 -0.711 1.00 84.81 223 ARG A O 1
ATOM 1774 N N . GLU A 1 224 ? 14.391 -3.213 -2.396 1.00 88.81 224 GLU A N 1
ATOM 1775 C CA . GLU A 1 224 ? 14.057 -4.632 -2.611 1.00 88.81 224 GLU A CA 1
ATOM 1776 C C . GLU A 1 224 ? 14.094 -5.433 -1.299 1.00 88.81 224 GLU A C 1
ATOM 1778 O O . GLU A 1 224 ? 13.176 -6.192 -1.002 1.00 88.81 224 GLU A O 1
ATOM 1783 N N . GLN A 1 225 ? 15.123 -5.211 -0.474 1.00 87.25 225 GLN A N 1
ATOM 1784 C CA . GLN A 1 225 ? 15.295 -5.901 0.807 1.00 87.25 225 GLN A CA 1
ATOM 1785 C C . GLN A 1 225 ? 14.189 -5.584 1.822 1.00 87.25 225 GLN A C 1
ATOM 1787 O O . GLN A 1 225 ? 13.811 -6.467 2.587 1.00 87.25 225 GLN A O 1
ATOM 1792 N N . GLN A 1 226 ? 13.660 -4.356 1.830 1.00 85.25 226 GLN A N 1
ATOM 1793 C CA . GLN A 1 226 ? 12.591 -3.967 2.755 1.00 85.25 226 GLN A CA 1
ATOM 1794 C C . GLN A 1 226 ? 11.299 -4.714 2.421 1.00 85.25 226 GLN A C 1
ATOM 1796 O O . GLN A 1 226 ? 10.705 -5.339 3.297 1.00 85.25 226 GLN A O 1
ATOM 1801 N N . LEU A 1 227 ? 10.907 -4.712 1.143 1.00 89.69 227 LEU A N 1
ATOM 1802 C CA . LEU A 1 227 ? 9.714 -5.427 0.692 1.00 89.69 227 LEU A CA 1
ATOM 1803 C C . LEU A 1 227 ? 9.877 -6.945 0.851 1.00 89.69 227 LEU A C 1
ATOM 1805 O O . LEU A 1 227 ? 8.959 -7.622 1.306 1.00 89.69 227 LEU A O 1
ATOM 1809 N N . HIS A 1 228 ? 11.063 -7.477 0.544 1.00 90.88 228 HIS A N 1
ATOM 1810 C CA . HIS A 1 228 ? 11.396 -8.885 0.770 1.00 90.88 228 HIS A CA 1
ATOM 1811 C C . HIS A 1 228 ? 11.211 -9.289 2.235 1.00 90.88 228 HIS A C 1
ATOM 1813 O O . HIS A 1 228 ? 10.543 -10.282 2.521 1.00 90.88 228 HIS A O 1
ATOM 1819 N N . HIS A 1 229 ? 11.766 -8.505 3.162 1.00 88.62 229 HIS A N 1
ATOM 1820 C CA . HIS A 1 229 ? 11.688 -8.796 4.587 1.00 88.62 229 HIS A CA 1
ATOM 1821 C C . HIS A 1 229 ? 10.248 -8.731 5.102 1.00 88.62 229 HIS A C 1
ATOM 1823 O O . HIS A 1 229 ? 9.814 -9.670 5.766 1.00 88.62 229 HIS A O 1
ATOM 1829 N N . PHE A 1 230 ? 9.504 -7.688 4.721 1.00 88.38 230 PHE A N 1
ATOM 1830 C CA . PHE A 1 230 ? 8.097 -7.518 5.082 1.00 88.38 230 PHE A CA 1
ATOM 1831 C C . PHE A 1 230 ? 7.240 -8.700 4.615 1.00 88.38 230 PHE A C 1
ATOM 1833 O O . PHE A 1 230 ? 6.583 -9.354 5.418 1.00 88.38 230 PHE A O 1
ATOM 1840 N N . LEU A 1 231 ? 7.311 -9.055 3.328 1.00 92.00 231 LEU A N 1
ATOM 1841 C CA . LEU A 1 231 ? 6.521 -10.165 2.793 1.00 92.00 231 LEU A CA 1
ATOM 1842 C C . LEU A 1 231 ? 6.917 -11.506 3.424 1.00 92.00 231 LEU A C 1
ATOM 1844 O O . LEU A 1 231 ? 6.060 -12.355 3.662 1.00 92.00 231 LEU A O 1
ATOM 1848 N N . LYS A 1 232 ? 8.207 -11.719 3.715 1.00 91.31 232 LYS A N 1
ATOM 1849 C CA . LYS A 1 232 ? 8.710 -12.984 4.274 1.00 91.31 232 LYS A CA 1
ATOM 1850 C C . LYS A 1 232 ? 8.072 -13.329 5.622 1.00 91.31 232 LYS A C 1
ATOM 1852 O O . LYS A 1 232 ? 7.874 -14.514 5.886 1.00 91.31 232 LYS A O 1
ATOM 1857 N N . VAL A 1 233 ? 7.746 -12.333 6.447 1.00 89.38 233 VAL A N 1
ATOM 1858 C CA . VAL A 1 233 ? 7.075 -12.536 7.745 1.00 89.38 233 VAL A CA 1
ATOM 1859 C C . VAL A 1 233 ? 5.677 -13.134 7.563 1.00 89.38 233 VAL A C 1
ATOM 1861 O O . VAL A 1 233 ? 5.250 -13.969 8.355 1.00 89.38 233 VAL A O 1
ATOM 1864 N N . HIS A 1 234 ? 5.011 -12.814 6.455 1.00 91.06 234 HIS A N 1
ATOM 1865 C CA . HIS A 1 234 ? 3.653 -13.262 6.142 1.00 91.06 234 HIS A CA 1
ATOM 1866 C C . HIS A 1 234 ? 3.597 -14.457 5.189 1.00 91.06 234 HIS A C 1
ATOM 1868 O O . HIS A 1 234 ? 2.536 -14.787 4.668 1.00 91.06 234 HIS A O 1
ATOM 1874 N N . ARG A 1 235 ? 4.724 -15.137 4.951 1.00 91.06 235 ARG A N 1
ATOM 1875 C CA . ARG A 1 235 ? 4.838 -16.196 3.935 1.00 91.06 235 ARG A CA 1
ATOM 1876 C C . ARG A 1 235 ? 3.770 -17.288 4.038 1.00 91.06 235 ARG A C 1
ATOM 1878 O O . ARG A 1 235 ? 3.344 -17.809 3.015 1.00 91.06 235 ARG A O 1
ATOM 1885 N N . THR A 1 236 ? 3.385 -17.662 5.255 1.00 90.94 236 THR A N 1
ATOM 1886 C CA . THR A 1 236 ? 2.436 -18.756 5.506 1.00 90.94 236 THR A CA 1
ATOM 1887 C C . THR A 1 236 ? 0.984 -18.301 5.599 1.00 90.94 236 THR A C 1
ATOM 1889 O O . THR A 1 236 ? 0.097 -19.141 5.495 1.00 90.94 236 THR A O 1
ATOM 1892 N N . SER A 1 237 ? 0.726 -17.012 5.834 1.00 92.75 237 SER A N 1
ATOM 1893 C CA . SER A 1 237 ? -0.631 -16.469 5.984 1.00 92.75 237 SER A CA 1
ATOM 1894 C C . SER A 1 237 ? -1.126 -15.745 4.734 1.00 92.75 237 SER A C 1
ATOM 1896 O O . SER A 1 237 ? -2.329 -15.710 4.493 1.00 92.75 237 SER A O 1
ATOM 1898 N N . LEU A 1 238 ? -0.214 -15.169 3.945 1.00 94.62 238 LEU A N 1
ATOM 1899 C CA . LEU A 1 238 ? -0.545 -14.303 2.823 1.00 94.62 238 LEU A CA 1
ATOM 1900 C C . LEU A 1 238 ? -1.174 -15.094 1.674 1.00 94.62 238 LEU A C 1
ATOM 1902 O O . LEU A 1 238 ? -0.558 -16.000 1.115 1.00 94.62 238 LEU A O 1
ATOM 1906 N N . LYS A 1 239 ? -2.383 -14.684 1.292 1.00 95.19 239 LYS A N 1
ATOM 1907 C CA . LYS A 1 239 ? -3.178 -15.259 0.203 1.00 95.19 239 LYS A CA 1
ATOM 1908 C C . LYS A 1 239 ? -3.310 -14.310 -0.979 1.00 95.19 239 LYS A C 1
ATOM 1910 O O . LYS A 1 239 ? -3.346 -14.763 -2.117 1.00 95.19 239 LYS A O 1
ATOM 1915 N N . ARG A 1 240 ? -3.395 -13.002 -0.731 1.00 96.06 240 ARG A N 1
ATOM 1916 C CA . ARG A 1 240 ? -3.583 -11.987 -1.774 1.00 96.06 240 ARG A CA 1
ATOM 1917 C C . ARG A 1 240 ? -2.504 -10.917 -1.698 1.00 96.06 240 ARG A C 1
ATOM 1919 O O . ARG A 1 240 ? -2.277 -10.333 -0.641 1.00 96.06 240 ARG A O 1
ATOM 1926 N N . LEU A 1 241 ? -1.857 -10.644 -2.826 1.00 96.94 241 LEU A N 1
ATOM 1927 C CA . LEU A 1 241 ? -0.865 -9.580 -2.953 1.00 96.94 241 LEU A CA 1
ATOM 1928 C C . LEU A 1 241 ? -1.223 -8.681 -4.136 1.00 96.94 241 LEU A C 1
ATOM 1930 O O . LEU A 1 241 ? -1.373 -9.167 -5.256 1.00 96.94 241 LEU A O 1
ATOM 1934 N N . ASN A 1 242 ? -1.328 -7.377 -3.896 1.00 96.38 242 ASN A N 1
ATOM 1935 C CA . ASN A 1 242 ? -1.514 -6.373 -4.936 1.00 96.38 242 ASN A CA 1
ATOM 1936 C C . ASN A 1 242 ? -0.370 -5.354 -4.899 1.00 96.38 242 ASN A C 1
ATOM 1938 O O . ASN A 1 242 ? -0.130 -4.721 -3.872 1.00 96.38 242 ASN A O 1
ATOM 1942 N N . LEU A 1 243 ? 0.332 -5.196 -6.021 1.00 95.69 243 LEU A N 1
ATOM 1943 C CA . LEU A 1 243 ? 1.416 -4.233 -6.199 1.00 95.69 243 LEU A CA 1
ATOM 1944 C C . LEU A 1 243 ? 1.081 -3.301 -7.369 1.00 95.69 243 LEU A C 1
ATOM 1946 O O . LEU A 1 243 ? 1.125 -3.692 -8.536 1.00 95.69 243 LEU A O 1
ATOM 1950 N N . THR A 1 244 ? 0.762 -2.050 -7.059 1.00 92.50 244 THR A N 1
ATOM 1951 C CA . THR A 1 244 ? 0.288 -1.059 -8.030 1.00 92.50 244 THR A CA 1
ATOM 1952 C C . THR A 1 244 ? 1.296 0.079 -8.182 1.00 92.50 244 THR A C 1
ATOM 1954 O O . THR A 1 244 ? 1.648 0.732 -7.207 1.00 92.50 244 THR A O 1
ATOM 1957 N N . GLU A 1 245 ? 1.776 0.330 -9.402 1.00 90.19 245 GLU A N 1
ATOM 1958 C CA . GLU A 1 245 ? 2.663 1.466 -9.729 1.00 90.19 245 GLU A CA 1
ATOM 1959 C C . GLU A 1 245 ? 3.858 1.651 -8.766 1.00 90.19 245 GLU A C 1
ATOM 1961 O O . GLU A 1 245 ? 4.221 2.758 -8.372 1.00 90.19 245 GLU A O 1
ATOM 1966 N N . MET A 1 246 ? 4.481 0.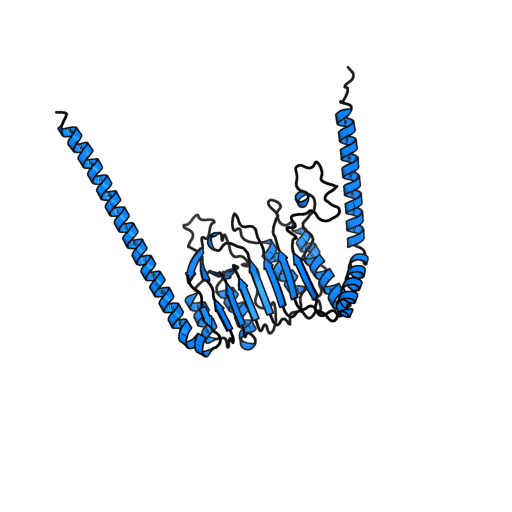549 -8.354 1.00 88.56 246 MET A N 1
ATOM 1967 C CA . MET A 1 246 ? 5.522 0.548 -7.325 1.00 88.56 246 MET A CA 1
ATOM 1968 C C . MET A 1 246 ? 6.894 0.911 -7.904 1.00 88.56 246 MET A C 1
ATOM 1970 O O . MET A 1 246 ? 7.258 0.474 -8.996 1.00 88.56 246 MET A O 1
ATOM 1974 N N . THR A 1 247 ? 7.715 1.629 -7.137 1.00 87.31 247 THR A N 1
ATOM 1975 C CA . THR A 1 247 ? 9.137 1.852 -7.433 1.00 87.31 247 THR A CA 1
ATOM 1976 C C . THR A 1 247 ? 10.003 0.996 -6.509 1.00 87.31 247 THR A C 1
ATOM 1978 O O . THR A 1 247 ? 9.866 1.055 -5.288 1.00 87.31 247 THR A O 1
ATOM 1981 N N . ILE A 1 248 ? 10.919 0.204 -7.074 1.00 88.44 248 ILE A N 1
ATOM 1982 C CA . ILE A 1 248 ? 11.873 -0.598 -6.297 1.00 88.44 248 ILE A CA 1
ATOM 1983 C C . ILE A 1 248 ? 13.299 -0.158 -6.584 1.00 88.44 248 ILE A C 1
ATOM 1985 O O . ILE A 1 248 ? 13.742 -0.091 -7.730 1.00 88.44 248 ILE A O 1
ATOM 1989 N N . VAL A 1 249 ? 14.041 0.092 -5.510 1.00 86.31 249 VAL A N 1
ATOM 1990 C CA . VAL A 1 249 ? 15.495 0.232 -5.550 1.00 86.31 249 VAL A CA 1
ATOM 1991 C C . VAL A 1 249 ? 16.096 -1.157 -5.377 1.00 86.31 249 VAL A C 1
ATOM 1993 O O . VAL A 1 249 ? 16.228 -1.662 -4.259 1.00 86.31 249 VAL A O 1
ATOM 1996 N N . GLY A 1 250 ? 16.395 -1.789 -6.507 1.00 88.62 250 GLY A N 1
ATOM 1997 C CA . GLY A 1 250 ? 16.863 -3.168 -6.598 1.00 88.62 250 GLY A CA 1
ATOM 1998 C C . GLY A 1 250 ? 16.371 -3.823 -7.884 1.00 88.62 250 GLY A C 1
ATOM 1999 O O . GLY A 1 250 ? 16.153 -3.135 -8.883 1.00 88.62 250 GLY A O 1
ATOM 2000 N N . ASP A 1 251 ? 16.211 -5.142 -7.854 1.00 91.19 251 ASP A N 1
ATOM 2001 C CA . ASP A 1 251 ? 15.867 -5.944 -9.025 1.00 91.19 251 ASP A CA 1
ATOM 2002 C C . ASP A 1 251 ? 14.436 -6.495 -8.935 1.00 91.19 251 ASP A C 1
ATOM 2004 O O . ASP A 1 251 ? 14.109 -7.364 -8.121 1.00 91.19 251 ASP A O 1
ATOM 2008 N N . TRP A 1 252 ? 13.576 -5.986 -9.817 1.00 94.12 252 TRP A N 1
ATOM 2009 C CA . TRP A 1 252 ? 12.202 -6.450 -9.966 1.00 94.12 252 TRP A CA 1
ATOM 2010 C C . TRP A 1 252 ? 12.103 -7.895 -10.458 1.00 94.12 252 TRP A C 1
ATOM 2012 O O . TRP A 1 252 ? 11.242 -8.627 -9.975 1.00 94.12 252 TRP A O 1
ATOM 2022 N N . ASP A 1 253 ? 12.945 -8.319 -11.403 1.00 94.69 253 ASP A N 1
ATOM 2023 C CA . ASP A 1 253 ? 12.897 -9.670 -11.974 1.00 94.69 253 ASP A CA 1
ATOM 2024 C C . ASP A 1 253 ? 13.202 -10.692 -10.864 1.00 94.69 253 ASP A C 1
ATOM 2026 O O . ASP A 1 253 ? 12.473 -11.673 -10.674 1.00 94.69 253 ASP A O 1
ATOM 2030 N N . ARG A 1 254 ? 14.222 -10.401 -10.045 1.00 94.56 254 ARG A N 1
ATOM 2031 C CA . ARG A 1 254 ? 14.581 -11.200 -8.866 1.00 94.56 254 ARG A CA 1
ATOM 2032 C C . ARG A 1 254 ? 13.477 -11.219 -7.809 1.00 94.56 254 ARG A C 1
ATOM 2034 O O . ARG A 1 254 ? 13.155 -12.294 -7.299 1.00 94.56 254 ARG A O 1
ATOM 2041 N N . LEU A 1 255 ? 12.917 -10.062 -7.454 1.00 95.31 255 LEU A N 1
ATOM 2042 C CA . LEU A 1 255 ? 11.882 -9.960 -6.422 1.00 95.31 255 LEU A CA 1
ATOM 2043 C C . LEU A 1 255 ? 10.619 -10.734 -6.813 1.00 95.31 255 LEU A C 1
ATOM 2045 O O . LEU A 1 255 ? 10.110 -11.525 -6.023 1.00 95.31 255 LEU A O 1
ATOM 2049 N N . ILE A 1 256 ? 10.136 -10.534 -8.037 1.00 95.12 256 ILE A N 1
ATOM 2050 C CA . ILE A 1 256 ? 8.924 -11.175 -8.550 1.00 95.12 256 ILE A CA 1
ATOM 2051 C C . ILE A 1 256 ? 9.112 -12.695 -8.660 1.00 95.12 256 ILE A C 1
ATOM 2053 O O . ILE A 1 256 ? 8.250 -13.453 -8.216 1.00 95.12 256 ILE A O 1
ATOM 2057 N N . SER A 1 257 ? 10.275 -13.149 -9.141 1.00 94.00 257 SER A N 1
ATOM 2058 C CA . SER A 1 257 ? 10.633 -14.577 -9.150 1.00 94.00 257 SER A CA 1
ATOM 2059 C C . SER A 1 257 ? 10.724 -15.170 -7.742 1.00 94.00 257 SER A C 1
ATOM 2061 O O . SER A 1 257 ? 10.433 -16.343 -7.519 1.00 94.00 257 SER A O 1
ATOM 2063 N N . TRP A 1 258 ? 11.171 -14.383 -6.762 1.00 95.31 258 TRP A N 1
ATOM 2064 C CA . TRP A 1 258 ? 11.198 -14.828 -5.375 1.00 95.31 258 TRP A CA 1
ATOM 2065 C C . TRP A 1 258 ? 9.782 -14.966 -4.807 1.00 95.31 258 TRP A C 1
ATOM 2067 O O . TRP A 1 258 ? 9.502 -15.991 -4.183 1.00 95.31 258 TRP A O 1
ATOM 2077 N N . ILE A 1 259 ? 8.893 -13.996 -5.052 1.00 94.94 259 ILE A N 1
ATOM 2078 C CA . ILE A 1 259 ? 7.485 -14.059 -4.626 1.00 94.94 259 ILE A CA 1
ATOM 2079 C C . ILE A 1 259 ? 6.832 -15.323 -5.197 1.00 94.94 259 ILE A C 1
ATOM 2081 O O . ILE A 1 259 ? 6.274 -16.118 -4.440 1.00 94.94 259 ILE A O 1
ATOM 2085 N N . SER A 1 260 ? 6.993 -15.577 -6.498 1.00 93.00 260 SER A N 1
ATOM 2086 C CA . SER A 1 260 ? 6.352 -16.727 -7.140 1.00 93.00 260 SER A CA 1
ATOM 2087 C C . SER A 1 260 ? 6.790 -18.079 -6.576 1.00 93.00 260 SER A C 1
ATOM 2089 O O . SER A 1 260 ? 5.989 -18.999 -6.451 1.00 93.00 260 SER A O 1
ATOM 2091 N N . ARG A 1 261 ? 8.058 -18.200 -6.173 1.00 92.25 261 ARG A N 1
ATOM 2092 C CA . ARG A 1 261 ? 8.622 -19.451 -5.642 1.00 92.25 261 ARG A CA 1
ATOM 2093 C C . ARG A 1 261 ? 8.338 -19.677 -4.159 1.00 92.25 261 ARG A C 1
ATOM 2095 O O . ARG A 1 261 ? 8.515 -20.794 -3.677 1.00 92.25 261 ARG A O 1
ATOM 2102 N N . ASN A 1 262 ? 7.985 -18.632 -3.410 1.00 93.50 262 ASN A N 1
ATOM 2103 C CA . ASN A 1 262 ? 7.941 -18.701 -1.947 1.00 93.50 262 ASN A CA 1
ATOM 2104 C C . ASN A 1 262 ? 6.541 -18.592 -1.348 1.00 93.50 262 ASN A C 1
ATOM 2106 O O . ASN A 1 262 ? 6.385 -19.018 -0.203 1.00 93.50 262 ASN A O 1
ATOM 2110 N N . PHE A 1 263 ? 5.559 -18.074 -2.083 1.00 93.00 263 PHE A N 1
ATOM 2111 C CA . PHE A 1 263 ? 4.208 -17.843 -1.576 1.00 93.00 263 PHE A CA 1
ATOM 2112 C C . PHE A 1 263 ? 3.183 -18.740 -2.267 1.00 93.00 263 PHE A C 1
ATOM 2114 O O . PHE A 1 263 ? 3.330 -19.103 -3.433 1.00 93.00 263 PHE A O 1
ATOM 2121 N N . GLU A 1 264 ? 2.123 -19.071 -1.537 1.00 90.88 264 GLU A N 1
ATOM 2122 C CA . GLU A 1 264 ? 0.968 -19.814 -2.047 1.00 90.88 264 GLU A CA 1
ATOM 2123 C C . GLU A 1 264 ? -0.216 -18.859 -2.202 1.00 90.88 264 GLU A C 1
ATOM 2125 O O . GLU A 1 264 ? -1.221 -18.957 -1.505 1.00 90.88 264 GLU A O 1
ATOM 2130 N N . LEU A 1 265 ? -0.048 -17.876 -3.090 1.00 94.06 265 LEU A N 1
ATOM 2131 C CA . LEU A 1 265 ? -1.047 -16.836 -3.305 1.00 94.06 265 LEU A CA 1
ATOM 2132 C C . LEU A 1 265 ? -2.260 -17.395 -4.064 1.00 94.06 265 LEU A C 1
ATOM 2134 O O . LEU A 1 265 ? -2.124 -18.013 -5.120 1.00 94.06 265 LEU A O 1
ATOM 2138 N N . GLU A 1 266 ? -3.449 -17.117 -3.534 1.00 95.19 266 GLU A N 1
ATOM 2139 C CA . GLU A 1 266 ? -4.736 -17.242 -4.223 1.00 95.19 266 GLU A CA 1
ATOM 2140 C C . GLU A 1 266 ? -4.896 -16.137 -5.277 1.00 95.19 266 GLU A C 1
ATOM 2142 O O . GLU A 1 266 ? -5.581 -16.322 -6.275 1.00 95.19 266 GLU A O 1
ATOM 2147 N N . GLN A 1 267 ? -4.265 -14.977 -5.069 1.00 96.19 267 GLN A N 1
ATOM 2148 C CA . GLN A 1 267 ? -4.261 -13.892 -6.045 1.00 96.19 267 GLN A CA 1
ATOM 2149 C C . GLN A 1 267 ? -2.957 -13.099 -5.987 1.00 96.19 267 GLN A C 1
ATOM 2151 O O . GLN A 1 267 ? -2.538 -12.656 -4.914 1.00 96.19 267 GLN A O 1
ATOM 2156 N N . PHE A 1 268 ? -2.350 -12.861 -7.148 1.00 96.75 268 PHE A N 1
ATOM 2157 C CA . PHE A 1 268 ? -1.229 -11.939 -7.284 1.00 96.75 268 PHE A CA 1
ATOM 2158 C C . PHE A 1 268 ? -1.481 -10.959 -8.426 1.00 96.75 268 PHE A C 1
ATOM 2160 O O . PHE A 1 268 ? -1.433 -11.332 -9.598 1.00 96.75 268 PHE A O 1
ATOM 2167 N N . THR A 1 269 ? -1.734 -9.703 -8.067 1.00 96.88 269 THR A N 1
ATOM 2168 C CA . THR A 1 269 ? -1.935 -8.604 -9.011 1.00 96.88 269 THR A CA 1
ATOM 2169 C C . THR A 1 269 ? -0.714 -7.699 -9.016 1.00 96.88 269 THR A C 1
ATOM 2171 O O . THR A 1 269 ? -0.212 -7.285 -7.968 1.00 96.88 269 THR A O 1
ATOM 2174 N N . PHE A 1 270 ? -0.252 -7.368 -10.212 1.00 96.38 270 PHE A N 1
ATOM 2175 C CA . PHE A 1 270 ? 0.846 -6.449 -10.435 1.00 96.38 270 PHE A CA 1
ATOM 2176 C C . PHE A 1 270 ? 0.489 -5.534 -11.600 1.00 96.38 270 PHE A C 1
ATOM 2178 O O . PHE A 1 270 ? 0.210 -6.030 -12.684 1.00 96.38 270 PHE A O 1
ATOM 2185 N N . GLU A 1 271 ? 0.502 -4.215 -11.418 1.00 93.62 271 GLU A N 1
ATOM 2186 C CA . GLU A 1 271 ? 0.125 -3.294 -12.501 1.00 93.62 271 GLU A CA 1
ATOM 2187 C C . GLU A 1 271 ? 1.338 -2.769 -13.277 1.00 93.62 271 GLU A C 1
ATOM 2189 O O . GLU A 1 271 ? 1.465 -2.986 -14.482 1.00 93.62 271 GLU A O 1
ATOM 2194 N N . ARG A 1 272 ? 2.240 -2.058 -12.595 1.00 91.44 272 ARG A N 1
ATOM 2195 C CA . ARG A 1 272 ? 3.444 -1.453 -13.181 1.00 91.44 272 ARG A CA 1
ATOM 2196 C C . ARG A 1 272 ? 4.553 -1.385 -12.148 1.00 91.44 272 ARG A C 1
ATOM 2198 O O . ARG A 1 272 ? 4.298 -1.155 -10.966 1.00 91.44 272 ARG A O 1
ATOM 2205 N N . GLY A 1 273 ? 5.786 -1.543 -12.620 1.00 92.00 273 GLY A N 1
ATOM 2206 C CA . GLY A 1 273 ? 6.984 -1.469 -11.788 1.00 92.00 273 GLY A CA 1
ATOM 2207 C C . GLY A 1 273 ? 7.985 -0.496 -12.358 1.00 92.00 273 GLY A C 1
ATOM 2208 O O . GLY A 1 273 ? 8.240 -0.495 -13.563 1.00 92.00 273 GLY A O 1
ATOM 2209 N N . TYR A 1 274 ? 8.597 0.283 -11.481 1.00 90.12 274 TYR A N 1
ATOM 2210 C CA . TYR A 1 274 ? 9.588 1.288 -11.823 1.00 90.12 274 TYR A CA 1
ATOM 2211 C C . TYR A 1 274 ? 10.894 1.026 -11.075 1.00 90.12 274 TYR A C 1
ATOM 2213 O O . TYR A 1 274 ? 10.893 0.475 -9.974 1.00 90.12 274 TYR A O 1
ATOM 2221 N N . VAL A 1 275 ? 12.017 1.432 -11.661 1.00 89.06 275 VAL A N 1
ATOM 2222 C CA . VAL A 1 275 ? 13.322 1.475 -10.983 1.00 89.06 275 VAL A CA 1
ATOM 2223 C C . VAL A 1 275 ? 13.866 2.900 -11.021 1.00 89.06 275 VAL A C 1
ATOM 2225 O O . VAL A 1 275 ? 13.686 3.575 -12.038 1.00 89.06 275 VAL A O 1
ATOM 2228 N N . PRO A 1 276 ? 14.558 3.382 -9.976 1.00 80.75 276 PRO A N 1
ATOM 2229 C CA . PRO A 1 276 ? 15.225 4.676 -10.029 1.00 80.75 276 PRO A CA 1
ATOM 2230 C C . PRO A 1 276 ? 16.222 4.728 -11.190 1.00 80.75 276 PRO A C 1
ATOM 2232 O O . PRO A 1 276 ? 17.014 3.805 -11.395 1.00 80.75 276 PRO A O 1
ATOM 2235 N N . SER A 1 277 ? 16.219 5.819 -11.950 1.00 74.56 277 SER A N 1
ATOM 2236 C CA . SER A 1 277 ? 17.302 6.109 -12.890 1.00 74.56 277 SER A CA 1
ATOM 2237 C C . SER A 1 277 ? 18.530 6.552 -12.100 1.00 74.56 277 SER A C 1
ATOM 2239 O O . SER A 1 277 ? 18.412 7.350 -11.169 1.00 74.56 277 SER A O 1
ATOM 2241 N N . ASN A 1 278 ? 19.715 6.061 -12.477 1.00 59.78 278 ASN A N 1
ATOM 2242 C CA . ASN A 1 278 ? 20.965 6.490 -11.850 1.00 59.78 278 ASN A CA 1
ATOM 2243 C C . ASN A 1 278 ? 21.108 8.017 -11.948 1.00 59.78 278 ASN A C 1
ATOM 2245 O O . ASN A 1 278 ? 21.057 8.554 -13.062 1.00 59.78 278 ASN A O 1
ATOM 2249 N N . PRO A 1 279 ? 21.341 8.726 -10.832 1.00 48.47 279 PRO A N 1
ATOM 2250 C CA . PRO A 1 279 ? 21.718 10.119 -10.910 1.00 48.47 279 PRO A CA 1
ATOM 2251 C C . PRO A 1 279 ? 23.120 10.184 -11.527 1.00 48.47 279 PRO A C 1
ATOM 2253 O O . PRO A 1 279 ? 24.082 9.617 -11.008 1.00 48.47 279 PRO A O 1
ATOM 2256 N N . GLY A 1 280 ? 23.265 10.915 -12.635 1.00 43.53 280 GLY A N 1
ATOM 2257 C CA . GLY A 1 280 ? 24.556 11.545 -12.914 1.00 43.53 280 GLY A CA 1
ATOM 2258 C C . GLY A 1 280 ? 24.977 12.327 -11.666 1.00 43.53 280 GLY A C 1
ATOM 2259 O O . GLY A 1 280 ? 24.103 12.803 -10.943 1.00 43.53 280 GLY A O 1
ATOM 2260 N N . TRP A 1 281 ? 26.282 12.437 -11.409 1.00 37.38 281 TRP A N 1
ATOM 2261 C CA . TRP A 1 281 ? 26.929 12.771 -10.123 1.00 37.38 281 TRP A CA 1
ATOM 2262 C C . TRP A 1 281 ? 26.450 14.045 -9.370 1.00 37.38 281 TRP A C 1
ATOM 2264 O O . TRP A 1 281 ? 26.992 14.353 -8.320 1.00 37.38 281 TRP A O 1
ATOM 2274 N N . ASN A 1 282 ? 25.426 14.765 -9.845 1.00 40.94 282 ASN A N 1
ATOM 2275 C CA . ASN A 1 282 ? 24.820 15.947 -9.223 1.00 40.94 282 ASN A CA 1
ATOM 2276 C C . ASN A 1 282 ? 23.268 15.987 -9.215 1.00 40.94 282 ASN A C 1
ATOM 2278 O O . ASN A 1 282 ? 22.693 17.035 -8.914 1.00 40.94 282 ASN A O 1
ATOM 2282 N N . ALA A 1 283 ? 22.541 14.914 -9.544 1.00 43.97 283 ALA A N 1
ATOM 2283 C CA . ALA A 1 283 ? 21.077 14.991 -9.649 1.00 43.97 283 ALA A CA 1
ATOM 2284 C C . ALA A 1 283 ? 20.357 14.654 -8.327 1.00 43.97 283 ALA A C 1
ATOM 2286 O O . ALA A 1 283 ? 20.171 13.493 -7.983 1.00 43.97 283 ALA A O 1
ATOM 2287 N N . LYS A 1 284 ? 19.847 15.683 -7.633 1.00 50.56 284 LYS A N 1
ATOM 2288 C CA . LYS A 1 284 ? 18.884 15.593 -6.507 1.00 50.56 284 LYS A CA 1
ATOM 2289 C C . LYS A 1 284 ? 17.489 15.054 -6.914 1.00 50.56 284 LYS A C 1
ATOM 2291 O O . LYS A 1 284 ? 16.514 15.289 -6.207 1.00 50.56 284 LYS A O 1
ATOM 2296 N N . ILE A 1 285 ? 17.367 14.406 -8.075 1.00 51.25 285 ILE A N 1
ATOM 2297 C CA . ILE A 1 285 ? 16.102 13.950 -8.665 1.00 51.25 285 ILE A CA 1
ATOM 2298 C C . ILE A 1 285 ? 16.311 12.529 -9.189 1.00 51.25 285 ILE A C 1
ATOM 2300 O O . ILE A 1 285 ? 17.039 12.336 -10.165 1.00 51.25 285 ILE A O 1
ATOM 2304 N N . TYR A 1 286 ? 15.667 11.549 -8.556 1.00 56.72 286 TYR A N 1
ATOM 2305 C CA . TYR A 1 286 ? 15.636 10.170 -9.030 1.00 56.72 286 TYR A CA 1
ATOM 2306 C C . TYR A 1 286 ? 14.431 10.013 -9.952 1.00 56.72 286 TYR A C 1
ATOM 2308 O O . TYR A 1 286 ? 13.366 9.599 -9.520 1.00 56.72 286 TYR A O 1
ATOM 2316 N N . ARG A 1 287 ? 14.567 10.331 -11.243 1.00 69.75 287 ARG A N 1
ATOM 2317 C CA . ARG A 1 287 ? 13.492 9.961 -12.179 1.00 69.75 287 ARG A CA 1
ATOM 2318 C C . ARG A 1 287 ? 13.357 8.447 -12.176 1.00 69.75 287 ARG A C 1
ATOM 2320 O O . ARG A 1 287 ? 14.335 7.775 -12.507 1.00 69.75 287 ARG A O 1
ATOM 2327 N N . ALA A 1 288 ? 12.206 7.893 -11.823 1.00 79.31 288 ALA A N 1
ATOM 2328 C CA . ALA A 1 288 ? 12.008 6.470 -12.022 1.00 79.31 288 ALA A CA 1
ATOM 2329 C C . ALA A 1 288 ? 11.840 6.192 -13.523 1.00 79.31 288 ALA A C 1
ATOM 2331 O O . ALA A 1 288 ? 11.363 7.026 -14.288 1.00 79.31 288 ALA A O 1
ATOM 2332 N N . ARG A 1 289 ? 12.311 5.036 -13.979 1.00 85.06 289 ARG A N 1
ATOM 2333 C CA . ARG A 1 289 ? 12.007 4.520 -15.313 1.00 85.06 289 ARG A CA 1
ATOM 2334 C C . ARG A 1 289 ? 11.116 3.306 -15.155 1.00 85.06 289 ARG A C 1
ATOM 2336 O O . ARG A 1 289 ? 11.371 2.474 -14.283 1.00 85.06 289 ARG A O 1
ATOM 2343 N N . ALA A 1 290 ? 10.119 3.175 -16.021 1.00 89.00 290 ALA A N 1
ATOM 2344 C CA . ALA A 1 290 ? 9.329 1.957 -16.087 1.00 89.00 290 ALA A CA 1
ATOM 2345 C C . ALA A 1 290 ? 10.254 0.761 -16.371 1.00 89.00 290 ALA A C 1
ATOM 2347 O O . ALA A 1 290 ? 11.020 0.755 -17.339 1.00 89.00 290 ALA A O 1
ATOM 2348 N N . TRP A 1 291 ? 10.196 -0.231 -15.491 1.00 92.00 291 TRP A N 1
ATOM 2349 C CA . TRP A 1 291 ? 10.842 -1.526 -15.652 1.00 92.00 291 TRP A CA 1
ATOM 2350 C C . TRP A 1 291 ? 9.870 -2.524 -16.275 1.00 92.00 291 TRP A C 1
ATOM 2352 O O . TRP A 1 291 ? 10.207 -3.181 -17.258 1.00 92.00 291 TRP A O 1
ATOM 2362 N N . TYR A 1 292 ? 8.643 -2.563 -15.760 1.00 92.69 292 TYR A N 1
ATOM 2363 C CA . TYR A 1 292 ? 7.520 -3.281 -16.350 1.00 92.69 292 TYR A CA 1
ATOM 2364 C C . TYR A 1 292 ? 6.458 -2.277 -16.785 1.00 92.69 292 TYR A C 1
ATOM 2366 O O . TYR A 1 292 ? 5.979 -1.486 -15.972 1.00 92.69 292 TYR A O 1
ATOM 2374 N N . THR A 1 293 ? 6.120 -2.284 -18.074 1.00 88.00 293 THR A N 1
ATOM 2375 C CA . THR A 1 293 ? 5.164 -1.331 -18.669 1.00 88.00 293 THR A CA 1
ATOM 2376 C C . THR A 1 293 ? 3.735 -1.861 -18.690 1.00 88.00 293 THR A C 1
ATOM 2378 O O . THR A 1 293 ? 2.792 -1.084 -18.850 1.00 88.00 293 THR A O 1
ATOM 2381 N N . THR A 1 294 ? 3.574 -3.171 -18.515 1.00 90.94 294 THR A N 1
ATOM 2382 C CA . THR A 1 294 ? 2.286 -3.857 -18.419 1.00 90.94 294 THR A CA 1
ATOM 2383 C C . THR A 1 294 ? 2.228 -4.691 -17.150 1.00 90.94 294 THR A C 1
ATOM 2385 O O . THR A 1 294 ? 3.261 -5.142 -16.650 1.00 90.94 294 THR A O 1
ATOM 2388 N N . GLY A 1 295 ? 1.007 -4.927 -16.685 1.00 92.56 295 GLY A N 1
ATOM 2389 C CA . GLY A 1 295 ? 0.731 -5.724 -15.502 1.00 92.56 295 GLY A CA 1
ATOM 2390 C C . GLY A 1 295 ? 0.389 -7.177 -15.799 1.00 92.56 295 GLY A C 1
ATOM 2391 O O . GLY A 1 295 ? 0.312 -7.591 -16.957 1.00 92.56 295 GLY A O 1
ATOM 2392 N N . PHE A 1 296 ? 0.144 -7.924 -14.730 1.00 94.81 296 PHE A N 1
ATOM 2393 C CA . PHE A 1 296 ? -0.448 -9.253 -14.736 1.00 94.81 296 PHE A CA 1
ATOM 2394 C C . PHE A 1 296 ? -1.404 -9.408 -13.550 1.00 94.81 296 PHE A C 1
ATOM 2396 O O . PHE A 1 296 ? -1.338 -8.675 -12.560 1.00 94.81 296 PHE A O 1
ATOM 2403 N N . GLN A 1 297 ? -2.272 -10.407 -13.641 1.00 96.06 297 GLN A N 1
ATOM 2404 C CA . GLN A 1 297 ? -3.110 -10.841 -12.538 1.00 96.06 297 GLN A CA 1
ATOM 2405 C C . GLN A 1 297 ? -3.226 -12.359 -12.592 1.00 96.06 297 GLN A C 1
ATOM 2407 O O . GLN A 1 297 ? -3.822 -12.890 -13.523 1.00 96.06 297 GLN A O 1
ATOM 2412 N N . PHE A 1 298 ? -2.672 -13.029 -11.587 1.00 94.50 298 PHE A N 1
ATOM 2413 C CA . PHE A 1 298 ? -2.782 -14.475 -11.422 1.00 94.50 298 PHE A CA 1
ATOM 2414 C C . PHE A 1 298 ? -3.780 -14.806 -10.318 1.00 94.50 298 PHE A C 1
ATOM 2416 O O . PHE A 1 298 ? -3.864 -14.085 -9.321 1.00 94.50 298 PHE A O 1
ATOM 2423 N N . HIS A 1 299 ? -4.502 -15.910 -10.482 1.00 93.12 299 HIS A N 1
ATOM 2424 C CA . HIS A 1 299 ? -5.547 -16.391 -9.572 1.00 93.12 299 HIS A CA 1
ATOM 2425 C C . HIS A 1 299 ? -5.192 -17.738 -8.926 1.00 93.12 299 HIS A C 1
ATOM 2427 O O . HIS A 1 299 ? -6.036 -18.384 -8.303 1.00 93.12 299 HIS A O 1
ATOM 2433 N N . SER A 1 300 ? -3.958 -18.212 -9.114 1.00 91.00 300 SER A N 1
ATOM 2434 C CA . SER A 1 300 ? -3.453 -19.414 -8.457 1.00 91.00 300 SER A CA 1
ATOM 2435 C C . SER A 1 300 ? -1.926 -19.483 -8.470 1.00 91.00 300 SER A C 1
ATOM 2437 O O . SER A 1 300 ? -1.252 -18.855 -9.293 1.00 91.00 300 SER A O 1
ATOM 2439 N N . LYS A 1 301 ? -1.378 -20.326 -7.589 1.00 89.25 301 LYS A N 1
ATOM 2440 C CA . LYS A 1 301 ? 0.049 -20.670 -7.549 1.00 89.25 301 LYS A CA 1
ATOM 2441 C C . LYS A 1 301 ? 0.540 -21.318 -8.848 1.00 89.25 301 LYS A C 1
ATOM 2443 O O . LYS A 1 301 ? 1.667 -21.052 -9.266 1.00 89.25 301 LYS A O 1
ATOM 2448 N N . ASP A 1 302 ? -0.285 -22.156 -9.469 1.00 89.06 302 ASP A N 1
ATOM 2449 C CA . ASP A 1 302 ? 0.083 -22.891 -10.682 1.00 89.06 302 ASP A CA 1
ATOM 2450 C C . ASP A 1 302 ? 0.197 -21.948 -11.881 1.00 89.06 302 ASP A C 1
ATOM 2452 O O . ASP A 1 302 ? 1.208 -21.971 -12.581 1.00 89.06 302 ASP A O 1
ATOM 2456 N N . GLU A 1 303 ? -0.789 -21.064 -12.052 1.00 90.38 303 GLU A N 1
ATOM 2457 C CA . GLU A 1 303 ? -0.779 -20.007 -13.070 1.00 90.38 303 GLU A CA 1
ATOM 2458 C C . GLU A 1 303 ? 0.446 -19.101 -12.895 1.00 90.38 303 GLU A C 1
ATOM 2460 O O . GLU A 1 303 ? 1.234 -18.912 -13.820 1.00 90.38 303 GLU A O 1
ATOM 2465 N N . MET A 1 304 ? 0.693 -18.643 -11.664 1.00 90.31 304 MET A N 1
ATOM 2466 C CA . MET A 1 304 ? 1.865 -17.833 -11.342 1.00 90.31 304 MET A CA 1
ATOM 2467 C C . MET A 1 304 ? 3.180 -18.561 -11.663 1.00 90.31 304 MET A C 1
ATOM 2469 O O . MET A 1 304 ? 4.106 -17.959 -12.199 1.00 90.31 304 MET A O 1
ATOM 2473 N N . SER A 1 305 ? 3.289 -19.853 -11.350 1.00 85.44 305 SER A N 1
ATOM 2474 C CA . SER A 1 305 ? 4.519 -20.624 -11.581 1.00 85.44 305 SER A CA 1
ATOM 2475 C C . SER A 1 305 ? 4.808 -20.848 -13.068 1.00 85.44 305 SER A C 1
ATOM 2477 O O . SER A 1 305 ? 5.975 -20.925 -13.451 1.00 85.44 305 SER A O 1
ATOM 2479 N N . GLN A 1 306 ? 3.768 -20.955 -13.898 1.00 87.94 306 GLN A N 1
ATOM 2480 C CA . GLN A 1 306 ? 3.892 -21.162 -15.343 1.00 87.94 306 GLN A CA 1
ATOM 2481 C C . GLN A 1 306 ? 4.172 -19.852 -16.087 1.00 87.94 306 GLN A C 1
ATOM 2483 O O . GLN A 1 306 ? 5.055 -19.802 -16.947 1.00 87.94 306 GLN A O 1
ATOM 2488 N N . ASP A 1 307 ? 3.474 -18.780 -15.713 1.00 93.12 307 ASP A N 1
ATOM 2489 C CA . ASP A 1 307 ? 3.408 -17.573 -16.535 1.00 93.12 307 ASP A CA 1
ATOM 2490 C C . ASP A 1 307 ? 4.360 -16.464 -16.083 1.00 93.12 307 ASP A C 1
ATOM 2492 O O . ASP A 1 307 ? 4.659 -15.560 -16.867 1.00 93.12 307 ASP A O 1
ATOM 2496 N N . ILE A 1 308 ? 4.911 -16.523 -14.863 1.00 94.19 308 ILE A N 1
ATOM 2497 C CA . ILE A 1 308 ? 5.783 -15.446 -14.377 1.00 94.19 308 ILE A CA 1
ATOM 2498 C C . ILE A 1 308 ? 7.090 -15.338 -15.162 1.00 94.19 308 ILE A C 1
ATOM 2500 O O . ILE A 1 308 ? 7.512 -14.239 -15.516 1.00 94.19 308 ILE A O 1
ATOM 2504 N N . GLU A 1 309 ? 7.716 -16.464 -15.499 1.00 93.00 309 GLU A N 1
ATOM 2505 C CA . GLU A 1 309 ? 8.949 -16.468 -16.290 1.00 93.00 309 GLU A CA 1
ATOM 2506 C C . GLU A 1 309 ? 8.656 -16.011 -17.730 1.00 93.00 309 GLU A C 1
ATOM 2508 O O . GLU A 1 309 ? 9.448 -15.283 -18.331 1.00 93.00 309 GLU A O 1
ATOM 2513 N N . LEU A 1 310 ? 7.488 -16.365 -18.284 1.00 93.81 310 LEU A N 1
ATOM 2514 C CA . LEU A 1 310 ? 7.038 -15.870 -19.590 1.00 93.81 310 LEU A CA 1
ATOM 2515 C C . LEU A 1 310 ? 6.833 -14.351 -19.565 1.00 93.81 310 LEU A C 1
ATOM 2517 O O . LEU A 1 310 ? 7.309 -13.650 -20.464 1.00 93.81 310 LEU A O 1
ATOM 2521 N N . PHE A 1 311 ? 6.197 -13.831 -18.513 1.00 95.06 311 PHE A N 1
ATOM 2522 C CA . PHE A 1 311 ? 6.042 -12.400 -18.283 1.00 95.06 311 PHE A CA 1
ATOM 2523 C C . PHE A 1 311 ? 7.405 -11.696 -18.213 1.00 95.06 311 PHE A C 1
ATOM 2525 O O . PHE A 1 311 ? 7.654 -10.799 -19.020 1.00 95.06 311 PHE A O 1
ATOM 2532 N N . ILE A 1 312 ? 8.320 -12.139 -17.341 1.00 94.81 312 ILE A N 1
ATOM 2533 C CA . ILE A 1 312 ? 9.660 -11.541 -17.178 1.00 94.81 312 ILE A CA 1
ATOM 2534 C C . ILE A 1 312 ? 10.425 -11.532 -18.509 1.00 94.81 312 ILE A C 1
ATOM 2536 O O . ILE A 1 312 ? 10.990 -10.505 -18.906 1.00 94.81 312 ILE A O 1
ATOM 2540 N N . ASN A 1 313 ? 10.406 -12.648 -19.243 1.00 94.62 313 ASN A N 1
ATOM 2541 C CA . ASN A 1 313 ? 11.087 -12.769 -20.531 1.00 94.62 313 ASN A CA 1
ATOM 2542 C C . ASN A 1 313 ? 10.481 -11.842 -21.595 1.00 94.62 313 ASN A C 1
ATOM 2544 O O . ASN A 1 313 ? 11.224 -11.166 -22.314 1.00 94.62 313 ASN A O 1
ATOM 2548 N N . SER A 1 314 ? 9.148 -11.753 -21.672 1.00 94.44 314 SER A N 1
ATOM 2549 C CA . SER A 1 314 ? 8.463 -10.851 -22.609 1.00 94.44 314 SER A CA 1
ATOM 2550 C C . SER A 1 314 ? 8.811 -9.380 -22.347 1.00 94.44 314 SER A C 1
ATOM 2552 O O . SER A 1 314 ? 9.154 -8.643 -23.275 1.00 94.44 314 SER A O 1
ATOM 2554 N N . GLN A 1 315 ? 8.823 -8.970 -21.076 1.00 94.50 315 GLN A N 1
ATOM 2555 C CA . GLN A 1 315 ? 9.159 -7.610 -20.666 1.00 94.50 315 GLN A CA 1
ATOM 2556 C C . GLN A 1 315 ? 10.635 -7.305 -20.929 1.00 94.50 315 GLN A C 1
ATOM 2558 O O . GLN A 1 315 ? 10.971 -6.238 -21.438 1.00 94.50 315 GLN A O 1
ATOM 2563 N N . THR A 1 316 ? 11.524 -8.266 -20.675 1.00 93.06 316 THR A N 1
ATOM 2564 C CA . THR A 1 316 ? 12.953 -8.151 -20.991 1.00 93.06 316 THR A CA 1
ATOM 2565 C C . THR A 1 316 ? 13.186 -7.959 -22.488 1.00 93.06 316 THR A C 1
ATOM 2567 O O . THR A 1 316 ? 13.932 -7.059 -22.883 1.00 93.06 316 THR A O 1
ATOM 2570 N N . ALA A 1 317 ? 12.525 -8.750 -23.337 1.00 92.94 317 ALA A N 1
ATOM 2571 C CA . ALA A 1 317 ? 12.618 -8.611 -24.787 1.00 92.94 317 ALA A CA 1
ATOM 2572 C C . ALA A 1 317 ? 12.110 -7.239 -25.261 1.00 92.94 317 ALA A C 1
ATOM 2574 O O . ALA A 1 317 ? 12.774 -6.584 -26.070 1.00 92.94 317 ALA A O 1
ATOM 2575 N N . ALA A 1 318 ? 10.984 -6.768 -24.712 1.00 91.69 318 ALA A N 1
ATOM 2576 C CA . ALA A 1 318 ? 10.441 -5.443 -25.002 1.00 91.69 318 ALA A CA 1
ATOM 2577 C C . ALA A 1 318 ? 11.415 -4.320 -24.599 1.00 91.69 318 ALA A C 1
ATOM 2579 O O . ALA A 1 318 ? 11.693 -3.430 -25.406 1.00 91.69 318 ALA A O 1
ATOM 2580 N N . ARG A 1 319 ? 12.014 -4.398 -23.400 1.00 91.19 319 ARG A N 1
ATOM 2581 C CA . ARG A 1 319 ? 13.041 -3.449 -22.931 1.00 91.19 319 ARG A CA 1
ATOM 2582 C C . ARG A 1 319 ? 14.247 -3.409 -23.874 1.00 91.19 319 ARG A C 1
ATOM 2584 O O . ARG A 1 319 ? 14.665 -2.333 -24.296 1.00 91.19 319 ARG A O 1
ATOM 2591 N N . GLN A 1 320 ? 14.779 -4.570 -24.256 1.00 91.62 320 GLN A N 1
ATOM 2592 C CA . GLN A 1 320 ? 15.924 -4.655 -25.168 1.00 91.62 320 GLN A CA 1
ATOM 2593 C C . GLN A 1 320 ? 15.601 -4.130 -26.575 1.00 91.62 320 GLN A C 1
ATOM 2595 O O . GLN A 1 320 ? 16.450 -3.502 -27.212 1.00 91.62 320 GLN A O 1
ATOM 2600 N N . ALA A 1 321 ? 14.392 -4.387 -27.082 1.00 90.56 321 ALA A N 1
ATOM 2601 C CA . ALA A 1 321 ? 13.938 -3.864 -28.367 1.00 90.56 321 ALA A CA 1
ATOM 2602 C C . ALA A 1 321 ? 13.839 -2.331 -28.344 1.00 90.56 321 ALA A C 1
ATOM 2604 O O . ALA A 1 321 ? 14.316 -1.670 -29.271 1.00 90.56 321 ALA A O 1
ATOM 2605 N N . GLU A 1 322 ? 13.304 -1.768 -27.260 1.00 89.19 322 GLU A N 1
ATOM 2606 C CA . GLU A 1 322 ? 13.196 -0.323 -27.066 1.00 89.19 322 GLU A CA 1
ATOM 2607 C C . GLU A 1 322 ? 14.571 0.349 -26.963 1.00 89.19 322 GLU A C 1
ATOM 260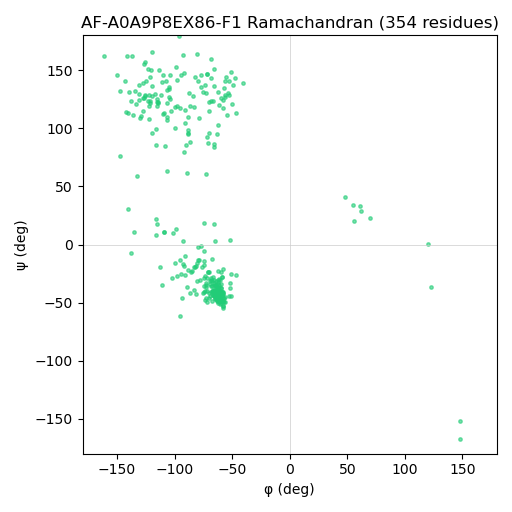9 O O . GLU A 1 322 ? 14.822 1.369 -27.607 1.00 89.19 322 GLU A O 1
ATOM 2614 N N . GLU A 1 323 ? 15.509 -0.244 -26.222 1.00 87.69 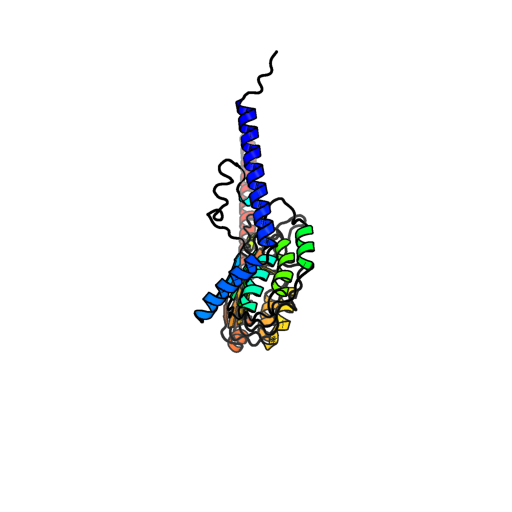323 GLU A N 1
ATOM 2615 C CA . GLU A 1 323 ? 16.886 0.255 -26.142 1.00 87.69 323 GLU A CA 1
ATOM 2616 C C . GLU A 1 323 ? 17.590 0.225 -27.507 1.00 87.69 323 GLU A C 1
ATOM 2618 O O . GLU A 1 323 ? 18.266 1.189 -27.879 1.00 87.69 323 GLU A O 1
ATOM 2623 N N . LYS A 1 324 ? 17.401 -0.843 -28.295 1.00 91.12 324 LYS A N 1
ATOM 2624 C CA . LYS A 1 324 ? 17.923 -0.930 -29.670 1.00 91.12 324 LYS A CA 1
ATOM 2625 C C . LYS A 1 324 ? 17.317 0.142 -30.577 1.00 91.12 324 LYS A C 1
ATOM 2627 O O . LYS A 1 324 ? 18.044 0.716 -31.388 1.00 91.12 324 LYS A O 1
ATOM 2632 N N . ARG A 1 325 ? 16.016 0.427 -30.448 1.00 91.06 325 ARG A N 1
ATOM 2633 C CA . ARG A 1 325 ? 15.334 1.488 -31.206 1.00 91.06 325 ARG A CA 1
ATOM 2634 C C . ARG A 1 325 ? 15.916 2.862 -30.873 1.00 91.06 325 ARG A C 1
ATOM 2636 O O . ARG A 1 325 ? 16.355 3.560 -31.784 1.00 91.06 325 ARG A O 1
ATOM 2643 N N . LYS A 1 326 ? 16.040 3.192 -29.583 1.00 88.62 326 LYS A N 1
ATOM 2644 C CA . LYS A 1 326 ? 16.626 4.462 -29.117 1.00 88.62 326 LYS A CA 1
ATOM 2645 C C . LYS A 1 326 ? 18.059 4.666 -29.611 1.00 88.62 326 LYS A C 1
ATOM 2647 O O . LYS A 1 326 ? 18.405 5.762 -30.040 1.00 88.62 326 LYS A O 1
ATOM 2652 N N . ARG A 1 327 ? 18.895 3.618 -29.609 1.00 89.31 327 ARG A N 1
ATOM 2653 C CA . ARG A 1 327 ? 20.269 3.698 -30.146 1.00 89.31 327 ARG A CA 1
ATOM 2654 C C . ARG A 1 327 ? 20.289 4.047 -31.636 1.00 89.31 327 ARG A C 1
ATOM 2656 O O . ARG A 1 327 ? 21.019 4.950 -32.032 1.00 89.31 327 ARG A O 1
ATOM 2663 N N . LYS A 1 328 ? 19.447 3.395 -32.445 1.00 91.25 328 LYS A N 1
ATOM 2664 C CA . LYS A 1 328 ? 19.333 3.686 -33.886 1.00 91.25 328 LYS A CA 1
ATOM 2665 C C . LYS A 1 328 ? 18.852 5.112 -34.158 1.00 91.25 328 LYS A C 1
ATOM 2667 O O . LYS A 1 328 ? 19.348 5.754 -35.077 1.00 91.25 328 LYS A O 1
ATOM 2672 N N . GLU A 1 329 ? 17.907 5.612 -33.364 1.00 90.62 329 GLU A N 1
ATOM 2673 C CA . GLU A 1 329 ? 17.417 6.991 -33.478 1.00 90.62 329 GLU A CA 1
ATOM 2674 C C . GLU A 1 329 ? 18.512 8.017 -33.164 1.00 90.62 329 GLU A C 1
ATOM 2676 O O . GLU A 1 329 ? 18.659 8.995 -33.898 1.00 90.62 329 GLU A O 1
ATOM 2681 N N . ILE A 1 330 ? 19.318 7.779 -32.124 1.00 90.25 330 ILE A N 1
ATOM 2682 C CA . ILE A 1 330 ? 20.456 8.643 -31.774 1.00 90.25 330 ILE A CA 1
ATOM 2683 C C . ILE A 1 330 ? 21.496 8.645 -32.901 1.00 90.25 330 ILE A C 1
ATOM 2685 O O . ILE A 1 330 ? 21.887 9.716 -33.364 1.00 90.25 330 ILE A O 1
ATOM 2689 N N . GLU A 1 331 ? 21.888 7.471 -33.405 1.00 90.19 331 GLU A N 1
ATOM 2690 C CA . GLU A 1 331 ? 22.833 7.359 -34.525 1.00 90.19 331 GLU A CA 1
ATOM 2691 C C . GLU A 1 331 ? 22.327 8.076 -35.787 1.00 90.19 331 GLU A C 1
ATOM 2693 O O . GLU A 1 331 ? 23.095 8.747 -36.482 1.00 90.19 331 GLU A O 1
ATOM 2698 N N . GLN A 1 332 ? 21.029 7.967 -36.087 1.00 89.12 332 GLN A N 1
ATOM 2699 C CA . GLN A 1 332 ? 20.425 8.655 -37.226 1.00 89.12 332 GLN A CA 1
ATOM 2700 C C . GLN A 1 332 ? 20.444 10.176 -37.035 1.00 89.12 332 GLN A C 1
ATOM 2702 O O . GLN A 1 332 ? 20.837 10.909 -37.944 1.00 89.12 332 GLN A O 1
ATOM 2707 N N . GLN A 1 333 ? 20.098 10.664 -35.840 1.00 87.56 333 GLN A N 1
ATOM 2708 C CA . GLN A 1 333 ? 20.166 12.091 -35.527 1.00 87.56 333 GLN A CA 1
ATOM 2709 C C . GLN A 1 333 ? 21.595 12.641 -35.622 1.00 87.56 333 GLN A C 1
ATOM 2711 O O . GLN A 1 333 ? 21.792 13.767 -36.089 1.00 87.56 333 GLN A O 1
ATOM 2716 N N . GLU A 1 334 ? 22.603 11.874 -35.208 1.00 88.38 334 GLU A N 1
ATOM 2717 C CA . GLU A 1 334 ? 24.010 12.269 -35.327 1.00 88.38 334 GLU A CA 1
ATOM 2718 C C . GLU A 1 334 ? 24.487 12.313 -36.783 1.00 88.38 334 GLU A C 1
ATOM 2720 O O . GLU A 1 334 ? 25.167 13.271 -37.177 1.00 88.38 334 GLU A O 1
ATOM 2725 N N . LYS A 1 335 ? 24.079 11.346 -37.615 1.00 87.06 335 LYS A N 1
ATOM 2726 C CA . LYS A 1 335 ? 24.343 11.358 -39.065 1.00 87.06 335 LYS A CA 1
ATOM 2727 C C . LYS A 1 335 ? 23.696 12.558 -39.753 1.00 87.06 335 LYS A C 1
ATOM 2729 O O . LYS A 1 335 ? 24.357 13.245 -40.540 1.00 87.06 335 LYS A O 1
ATOM 2734 N N . ASP A 1 336 ? 22.451 12.874 -39.409 1.00 85.69 336 ASP A N 1
ATOM 2735 C CA . ASP A 1 336 ? 21.732 14.023 -39.964 1.00 85.69 336 ASP A CA 1
ATOM 2736 C C . ASP A 1 336 ? 22.370 15.352 -39.530 1.00 85.69 336 ASP A C 1
ATOM 2738 O O . ASP A 1 336 ? 22.542 16.270 -40.339 1.00 85.69 336 ASP A O 1
ATOM 2742 N N . ARG A 1 337 ? 22.792 15.464 -38.261 1.00 83.88 337 ARG A N 1
ATOM 2743 C CA . ARG A 1 337 ? 23.521 16.639 -37.748 1.00 83.88 337 ARG A CA 1
ATOM 2744 C C . ARG A 1 337 ? 24.875 16.818 -38.430 1.00 83.88 337 ARG A C 1
ATOM 2746 O O . ARG A 1 337 ? 25.226 17.948 -38.778 1.00 83.88 337 ARG A O 1
ATOM 2753 N N . SER A 1 338 ? 25.612 15.732 -38.649 1.00 81.31 338 SER A N 1
ATOM 2754 C CA . SER A 1 338 ? 26.919 15.761 -39.315 1.00 81.31 338 SER A CA 1
ATOM 2755 C C . SER A 1 338 ? 26.782 16.158 -40.785 1.00 81.31 338 SER A C 1
ATOM 2757 O O . SER A 1 338 ? 27.474 17.063 -41.246 1.00 81.31 338 SER A O 1
ATOM 2759 N N . SER A 1 339 ? 25.792 15.605 -41.488 1.00 77.81 339 SER A N 1
ATOM 2760 C CA . SER A 1 339 ? 25.477 15.961 -42.878 1.00 77.81 339 SER A CA 1
ATOM 2761 C C . SER A 1 339 ? 25.059 17.432 -43.025 1.00 77.81 339 SER A C 1
ATOM 2763 O O . SER A 1 339 ? 25.481 18.125 -43.956 1.00 77.81 339 SER A O 1
ATOM 2765 N N . ARG A 1 340 ? 24.285 17.968 -42.067 1.00 76.88 340 ARG A N 1
ATOM 2766 C CA . ARG A 1 340 ? 23.922 19.399 -42.005 1.00 76.88 340 ARG A CA 1
ATOM 2767 C C . ARG A 1 340 ? 25.113 20.314 -41.697 1.00 76.88 340 ARG A C 1
ATOM 2769 O O . ARG A 1 340 ? 25.129 21.456 -42.152 1.00 76.88 340 ARG A O 1
ATOM 2776 N N . ARG A 1 341 ? 26.107 19.850 -40.932 1.00 72.50 341 ARG A N 1
ATOM 2777 C CA . ARG A 1 341 ? 27.349 20.605 -40.677 1.00 72.50 341 ARG A CA 1
ATOM 2778 C C . ARG A 1 341 ? 28.250 20.635 -41.912 1.00 72.50 341 ARG A C 1
ATOM 2780 O O . ARG A 1 341 ? 28.669 21.722 -42.304 1.00 72.50 341 ARG A O 1
ATOM 2787 N N . SER A 1 342 ? 28.463 19.499 -42.574 1.00 71.44 342 SER A N 1
ATOM 2788 C CA . SER A 1 342 ? 29.285 19.423 -43.791 1.00 71.44 342 SER A CA 1
ATOM 2789 C C . SER A 1 342 ? 28.703 20.240 -44.950 1.00 71.44 342 SER A C 1
ATOM 2791 O O . SER A 1 342 ? 29.437 20.941 -45.637 1.00 71.44 342 SER A O 1
ATOM 2793 N N . SER A 1 343 ? 27.375 20.244 -45.119 1.00 67.81 343 SER A N 1
ATOM 2794 C CA . SER A 1 343 ? 26.689 21.061 -46.140 1.00 67.81 343 SER A CA 1
ATOM 2795 C C . SER A 1 343 ? 26.695 22.571 -45.851 1.00 67.81 343 SER A C 1
ATOM 2797 O O . SER A 1 343 ? 26.588 23.382 -46.774 1.00 67.81 343 SER A O 1
ATOM 2799 N N . ARG A 1 344 ? 26.841 22.983 -44.584 1.00 64.62 344 ARG A N 1
ATOM 2800 C CA . ARG A 1 344 ? 27.079 24.391 -44.223 1.00 64.62 344 ARG A CA 1
ATOM 2801 C C . ARG A 1 344 ? 28.518 24.814 -44.512 1.00 64.62 344 ARG A C 1
ATOM 2803 O O . ARG A 1 344 ? 28.700 25.898 -45.055 1.00 64.62 344 ARG A O 1
ATOM 2810 N N . LEU A 1 345 ? 29.498 23.959 -44.208 1.00 60.75 345 LEU A N 1
ATOM 2811 C CA . LEU A 1 345 ? 30.922 24.216 -44.458 1.00 60.75 345 LEU A CA 1
ATOM 2812 C C . LEU A 1 345 ? 31.228 24.351 -45.958 1.00 60.75 345 LEU A C 1
ATOM 2814 O O . LEU A 1 345 ? 31.839 25.341 -46.365 1.00 60.75 345 LEU A O 1
ATOM 2818 N N . SER A 1 346 ? 30.691 23.454 -46.790 1.00 60.69 346 SER A N 1
ATOM 2819 C CA . SER A 1 346 ? 30.860 23.511 -48.249 1.00 60.69 346 SER A CA 1
ATOM 2820 C C . SER A 1 346 ? 30.190 24.731 -48.900 1.00 60.69 346 SER A C 1
A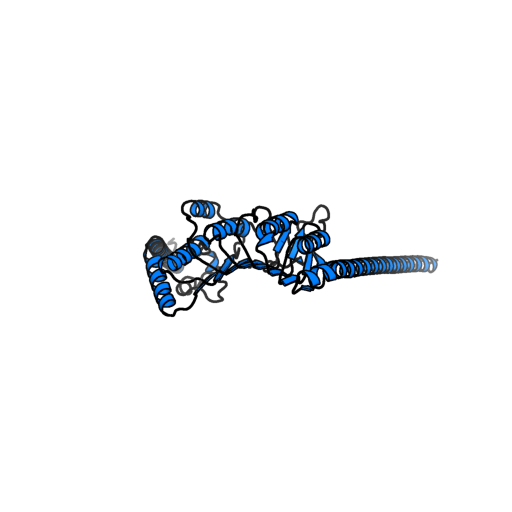TOM 2822 O O . SER A 1 346 ? 30.709 25.282 -49.870 1.00 60.69 346 SER A O 1
ATOM 2824 N N . ARG A 1 347 ? 29.082 25.241 -48.339 1.00 58.12 347 ARG A N 1
ATOM 2825 C CA . ARG A 1 347 ? 28.470 26.516 -48.772 1.00 58.12 347 ARG A CA 1
ATOM 2826 C C . ARG A 1 347 ? 29.312 27.745 -48.416 1.00 58.12 347 ARG A C 1
ATOM 2828 O O . ARG A 1 347 ? 29.310 28.713 -49.175 1.00 58.12 347 ARG A O 1
ATOM 2835 N N . THR A 1 348 ? 30.020 27.733 -47.287 1.00 57.66 348 THR A N 1
ATOM 2836 C CA . THR A 1 348 ? 30.953 28.813 -46.915 1.00 57.66 348 THR A CA 1
ATOM 2837 C C . THR A 1 348 ? 32.236 28.807 -47.744 1.00 57.66 348 THR A C 1
ATOM 2839 O O . THR A 1 348 ? 32.748 29.881 -48.043 1.00 57.66 348 THR A O 1
ATOM 2842 N N . GLU A 1 349 ? 32.730 27.642 -48.165 1.00 54.53 349 GLU A N 1
ATOM 2843 C CA . GLU A 1 349 ? 33.895 27.534 -49.059 1.00 54.53 349 GLU A CA 1
ATOM 2844 C C . GLU A 1 349 ? 33.543 27.903 -50.506 1.00 54.53 349 GLU A C 1
ATOM 2846 O O . GLU A 1 349 ? 34.259 28.684 -51.131 1.00 54.53 349 GLU A O 1
ATOM 2851 N N . GLY A 1 350 ? 32.377 27.475 -51.004 1.00 53.03 350 GLY A N 1
ATOM 2852 C CA . GLY A 1 350 ? 31.884 27.874 -52.328 1.00 53.03 350 GLY A CA 1
ATOM 2853 C C . GLY A 1 350 ? 31.640 29.383 -52.472 1.00 53.03 350 GLY A C 1
ATOM 2854 O O . GLY A 1 350 ? 31.833 29.939 -53.548 1.00 53.03 350 GLY A O 1
ATOM 2855 N N . ARG A 1 351 ? 31.283 30.086 -51.385 1.00 50.81 351 ARG A N 1
ATOM 2856 C CA . ARG A 1 351 ? 31.161 31.558 -51.384 1.00 50.81 351 ARG A CA 1
ATOM 2857 C C . ARG A 1 351 ? 32.504 32.289 -51.414 1.00 50.81 351 ARG A C 1
ATOM 2859 O O . ARG A 1 351 ? 32.548 33.399 -51.930 1.00 50.81 351 ARG A O 1
ATOM 2866 N N . LYS A 1 352 ? 33.579 31.686 -50.896 1.00 51.97 352 LYS A N 1
ATOM 2867 C CA . LYS A 1 352 ? 34.928 32.276 -50.946 1.00 51.97 352 LYS A CA 1
ATOM 2868 C C . LYS A 1 352 ? 35.545 32.191 -52.345 1.00 51.97 352 LYS A C 1
ATOM 2870 O O . LYS A 1 352 ? 36.297 33.081 -52.714 1.00 51.97 352 LYS A O 1
ATOM 2875 N N . HIS A 1 353 ? 35.175 31.185 -53.139 1.00 52.06 353 HIS A N 1
ATOM 2876 C CA . HIS A 1 353 ? 35.647 31.044 -54.522 1.00 52.06 353 HIS A CA 1
ATOM 2877 C C . HIS A 1 353 ? 34.926 31.930 -55.551 1.00 52.06 353 HIS A C 1
ATOM 2879 O O . HIS A 1 353 ? 35.430 32.090 -56.654 1.00 52.06 353 HIS A O 1
ATOM 2885 N N . TYR A 1 354 ? 33.788 32.535 -55.200 1.00 48.03 354 TYR A N 1
ATOM 2886 C CA . TYR A 1 354 ? 33.046 33.455 -56.078 1.00 48.03 354 TYR A CA 1
ATOM 2887 C C . TYR A 1 354 ? 33.411 34.942 -55.886 1.00 48.03 354 TYR A C 1
ATOM 2889 O O . TYR A 1 354 ? 32.785 35.802 -56.499 1.00 48.03 354 TYR A O 1
ATOM 2897 N N . GLN A 1 355 ? 34.380 35.260 -55.018 1.00 47.06 355 GLN A N 1
ATOM 2898 C CA . GLN A 1 355 ? 34.818 36.634 -54.716 1.00 47.06 355 GLN A CA 1
ATOM 2899 C C . GLN A 1 355 ? 36.269 36.936 -55.142 1.00 47.06 355 GLN A C 1
ATOM 2901 O O . GLN A 1 355 ? 36.842 37.908 -54.652 1.00 47.06 355 GLN A O 1
ATOM 2906 N N . GLN A 1 356 ? 36.863 36.130 -56.028 1.00 42.44 356 GLN A N 1
ATOM 2907 C CA . GLN A 1 356 ? 38.155 36.436 -56.657 1.00 42.44 356 GLN A CA 1
ATOM 2908 C C . GLN A 1 356 ? 37.985 36.846 -58.112 1.00 42.44 356 GLN A C 1
ATOM 2910 O O . GLN A 1 356 ? 37.209 36.163 -58.817 1.00 42.44 356 GLN A O 1
#

pLDDT: mean 71.36, std 19.14, range [29.98, 96.94]